Protein AF-A0A9Q1BXP0-F1 (afdb_monomer)

Structure (mmCIF, N/CA/C/O backbone):
data_AF-A0A9Q1BXP0-F1
#
_entry.id   AF-A0A9Q1BXP0-F1
#
loop_
_atom_site.group_PDB
_atom_site.id
_atom_site.type_symbol
_atom_site.label_atom_id
_atom_site.label_alt_id
_atom_site.label_comp_id
_atom_site.label_asym_id
_atom_site.label_entity_id
_atom_site.label_seq_id
_atom_site.pdbx_PDB_ins_code
_atom_site.Cartn_x
_atom_site.Cartn_y
_atom_site.Cartn_z
_atom_site.occupancy
_atom_site.B_iso_or_equiv
_atom_site.auth_seq_id
_atom_site.auth_comp_id
_atom_site.auth_asym_id
_atom_site.auth_atom_id
_atom_site.pdbx_PDB_model_num
ATOM 1 N N . MET A 1 1 ? 41.556 26.947 -36.899 1.00 40.69 1 MET A N 1
ATOM 2 C CA . MET A 1 1 ? 41.524 26.102 -35.688 1.00 40.69 1 MET A CA 1
ATOM 3 C C . MET A 1 1 ? 40.630 26.775 -34.659 1.00 40.69 1 MET A C 1
ATOM 5 O O . MET A 1 1 ? 41.115 27.627 -33.939 1.00 40.69 1 MET A O 1
ATOM 9 N N . CYS A 1 2 ? 39.339 26.444 -34.650 1.00 32.62 2 CYS A N 1
ATOM 10 C CA . CYS A 1 2 ? 38.396 26.760 -33.572 1.00 32.62 2 CYS A CA 1
ATOM 11 C C . CYS A 1 2 ? 37.344 25.646 -33.587 1.00 32.62 2 CYS A C 1
ATOM 13 O O . CYS A 1 2 ? 36.401 25.697 -34.369 1.00 32.62 2 CYS A O 1
ATOM 15 N N . THR A 1 3 ? 37.564 24.596 -32.802 1.00 34.88 3 THR A N 1
ATOM 16 C CA . THR A 1 3 ? 36.570 23.555 -32.529 1.00 34.88 3 THR A CA 1
ATOM 17 C C . THR A 1 3 ? 35.658 24.061 -31.418 1.00 34.88 3 THR A C 1
ATOM 19 O O . THR A 1 3 ? 36.108 24.282 -30.294 1.00 34.88 3 THR A O 1
ATOM 22 N N . SER A 1 4 ? 34.393 24.305 -31.750 1.00 36.81 4 SER A N 1
ATOM 23 C CA . SER A 1 4 ? 33.351 24.718 -30.816 1.00 36.81 4 SER A CA 1
ATOM 24 C C . SER A 1 4 ? 32.912 23.538 -29.949 1.00 36.81 4 SER A C 1
ATOM 26 O O . SER A 1 4 ? 32.341 22.573 -30.449 1.00 36.81 4 SER A O 1
ATOM 28 N N . ASN A 1 5 ? 33.151 23.657 -28.644 1.00 41.12 5 ASN A N 1
ATOM 29 C CA . ASN A 1 5 ? 32.463 22.895 -27.608 1.00 41.12 5 ASN A CA 1
ATOM 30 C C . ASN A 1 5 ? 30.994 23.334 -27.580 1.00 41.12 5 ASN A C 1
ATOM 32 O O . ASN A 1 5 ? 30.700 24.446 -27.145 1.00 41.12 5 ASN A O 1
ATOM 36 N N . PHE A 1 6 ? 30.092 22.479 -28.055 1.00 34.47 6 PHE A N 1
ATOM 37 C CA . PHE A 1 6 ? 28.645 22.680 -27.951 1.00 34.47 6 PHE A CA 1
ATOM 38 C C . PHE A 1 6 ? 27.936 21.337 -27.713 1.00 34.47 6 PHE A C 1
ATOM 40 O O . PHE A 1 6 ? 27.004 20.967 -28.408 1.00 34.47 6 PHE A O 1
ATOM 47 N N . GLU A 1 7 ? 28.413 20.583 -26.724 1.00 39.88 7 GLU A N 1
ATOM 48 C CA . GLU A 1 7 ? 27.737 19.387 -26.210 1.00 39.88 7 GLU A CA 1
ATOM 49 C C . GLU A 1 7 ? 27.843 19.378 -24.687 1.00 39.88 7 GLU A C 1
ATOM 51 O O . GLU A 1 7 ? 28.738 18.773 -24.098 1.00 39.88 7 GLU A O 1
ATOM 56 N N . LYS A 1 8 ? 26.955 20.123 -24.036 1.00 43.62 8 LYS A N 1
ATOM 57 C CA . LYS A 1 8 ? 26.522 19.899 -22.654 1.00 43.62 8 LYS A CA 1
ATOM 58 C C . LYS A 1 8 ? 25.338 20.815 -22.396 1.00 43.62 8 LYS A C 1
ATOM 60 O O . LYS A 1 8 ? 25.339 21.949 -22.852 1.00 43.62 8 LYS A O 1
ATOM 65 N N . ASP A 1 9 ? 24.366 20.279 -21.675 1.00 37.28 9 ASP A N 1
ATOM 66 C CA . ASP A 1 9 ? 23.112 20.917 -21.268 1.00 37.28 9 ASP A CA 1
ATOM 67 C C . ASP A 1 9 ? 21.970 20.785 -22.285 1.00 37.28 9 ASP A C 1
ATOM 69 O O . ASP A 1 9 ? 21.415 21.757 -22.786 1.00 37.28 9 ASP A O 1
ATOM 73 N N . MET A 1 10 ? 21.561 19.535 -22.533 1.00 34.94 10 MET A N 1
ATOM 74 C CA . MET A 1 10 ? 20.151 19.251 -22.795 1.00 34.94 10 MET A CA 1
ATOM 75 C C . MET A 1 10 ? 19.537 18.533 -21.595 1.00 34.94 10 MET A C 1
ATOM 77 O O . MET A 1 10 ? 19.991 17.481 -21.145 1.00 34.94 10 MET A O 1
ATOM 81 N N . ASP A 1 11 ? 18.515 19.204 -21.089 1.00 37.38 11 ASP A N 1
ATOM 82 C CA . ASP A 1 11 ? 17.767 18.997 -19.870 1.00 37.38 11 ASP A CA 1
ATOM 83 C C . ASP A 1 11 ? 17.343 17.564 -19.549 1.00 37.38 11 ASP A C 1
ATOM 85 O O . ASP A 1 11 ? 17.020 16.732 -20.399 1.00 37.38 11 ASP A O 1
ATOM 89 N N . ILE A 1 12 ? 17.220 17.352 -18.239 1.00 38.22 12 ILE A N 1
ATOM 90 C CA . ILE A 1 12 ? 16.524 16.259 -17.561 1.00 38.22 12 ILE A CA 1
ATOM 91 C C . ILE A 1 12 ? 15.022 16.349 -17.904 1.00 38.22 12 ILE A C 1
ATOM 93 O O . ILE A 1 12 ? 14.170 16.629 -17.062 1.00 38.22 12 ILE A O 1
ATOM 97 N N . ALA A 1 13 ? 14.668 16.113 -19.165 1.00 44.97 13 ALA A N 1
ATOM 98 C CA . ALA A 1 13 ? 13.305 15.819 -19.556 1.00 44.97 13 ALA A CA 1
ATOM 99 C C . ALA A 1 13 ? 12.961 14.458 -18.944 1.00 44.97 13 ALA A C 1
ATOM 101 O O . ALA A 1 13 ? 13.634 13.452 -19.183 1.00 44.97 13 ALA A O 1
ATOM 102 N N . VAL A 1 14 ? 11.944 14.430 -18.083 1.00 49.31 14 VAL A N 1
ATOM 103 C CA . VAL A 1 14 ? 11.450 13.213 -17.434 1.00 49.31 14 VAL A CA 1
ATOM 104 C C . VAL A 1 14 ? 11.077 12.204 -18.522 1.00 49.31 14 VAL A C 1
ATOM 106 O O . VAL A 1 14 ? 10.006 12.288 -19.118 1.00 49.31 14 VAL A O 1
ATOM 109 N N . LYS A 1 15 ? 11.988 11.262 -18.791 1.00 68.88 15 LYS A N 1
ATOM 110 C CA . LYS A 1 15 ? 11.838 10.238 -19.828 1.00 68.88 15 LYS A CA 1
ATOM 111 C C . LYS A 1 15 ? 10.516 9.487 -19.621 1.00 68.88 15 LYS A C 1
ATOM 113 O O . LYS A 1 15 ? 10.282 8.987 -18.510 1.00 68.88 15 LYS A O 1
ATOM 118 N N . PRO A 1 16 ? 9.634 9.434 -20.636 1.00 77.06 16 PRO A N 1
ATOM 119 C CA . PRO A 1 16 ? 8.300 8.875 -20.485 1.00 77.06 16 PRO A CA 1
ATOM 120 C C . PRO A 1 16 ? 8.380 7.391 -20.117 1.00 77.06 16 PRO A C 1
ATOM 122 O O . PRO A 1 16 ? 9.189 6.634 -20.654 1.00 77.06 16 PRO A O 1
ATOM 125 N N . ALA A 1 17 ? 7.538 6.982 -19.168 1.00 89.31 17 ALA A N 1
ATOM 126 C CA . ALA A 1 17 ? 7.353 5.572 -18.860 1.00 89.31 17 ALA A CA 1
ATOM 127 C C . ALA A 1 17 ? 6.583 4.911 -20.014 1.00 89.31 17 ALA A C 1
ATOM 129 O O . ALA A 1 17 ? 5.484 5.350 -20.359 1.00 89.31 17 ALA A O 1
ATOM 130 N N . VAL A 1 18 ? 7.161 3.861 -20.586 1.00 95.06 18 VAL A N 1
ATOM 131 C CA . VAL A 1 18 ? 6.587 3.044 -21.662 1.00 95.06 18 VAL A CA 1
ATOM 132 C C . VAL A 1 18 ? 6.296 1.636 -21.145 1.00 95.06 18 VAL A C 1
ATOM 134 O O . VAL A 1 18 ? 6.815 1.229 -20.103 1.00 95.06 18 VAL A O 1
ATOM 137 N N . GLN A 1 19 ? 5.452 0.891 -21.853 1.00 96.38 19 GLN A N 1
ATOM 138 C CA . GLN A 1 19 ? 5.397 -0.562 -21.713 1.00 96.38 19 GLN A CA 1
ATOM 139 C C . GLN A 1 19 ? 6.197 -1.187 -22.851 1.00 96.38 19 GLN A C 1
ATOM 141 O O . GLN A 1 19 ? 6.078 -0.741 -23.987 1.00 96.38 19 GLN A O 1
ATOM 146 N N . ALA A 1 20 ? 7.013 -2.191 -22.563 1.00 96.75 20 ALA A N 1
ATOM 147 C CA . ALA A 1 20 ? 7.819 -2.875 -23.564 1.00 96.75 20 ALA A CA 1
ATOM 148 C C . ALA A 1 20 ? 7.772 -4.390 -23.347 1.00 96.75 20 ALA A C 1
ATOM 150 O O . ALA A 1 20 ? 7.618 -4.838 -22.210 1.00 96.75 20 ALA A O 1
ATOM 151 N N . LEU A 1 21 ? 7.857 -5.159 -24.432 1.00 96.56 21 LEU A N 1
ATOM 152 C CA . LEU A 1 21 ? 7.885 -6.618 -24.386 1.00 96.56 21 LEU A CA 1
ATOM 153 C C . LEU A 1 21 ? 9.291 -7.085 -23.998 1.00 96.56 21 LEU A C 1
ATOM 155 O O . LEU A 1 21 ? 10.243 -6.853 -24.740 1.00 96.56 21 LEU A O 1
ATOM 159 N N . ASP A 1 22 ? 9.410 -7.728 -22.843 1.00 95.75 22 ASP A N 1
ATOM 160 C CA . ASP A 1 22 ? 10.665 -8.301 -22.368 1.00 95.75 22 ASP A CA 1
ATOM 161 C C . ASP A 1 22 ? 11.000 -9.570 -23.181 1.00 95.75 22 ASP A C 1
ATOM 163 O O . ASP A 1 22 ? 10.188 -10.502 -23.200 1.00 95.75 22 ASP A O 1
ATOM 167 N N . PRO A 1 23 ? 12.156 -9.629 -23.870 1.00 91.06 23 PRO A N 1
ATOM 168 C CA . PRO A 1 23 ? 12.534 -10.776 -24.690 1.00 91.06 23 PRO A CA 1
ATOM 169 C C . PRO A 1 23 ? 12.822 -12.038 -23.867 1.00 91.06 23 PRO A C 1
ATOM 171 O O . PRO A 1 23 ? 12.680 -13.134 -24.402 1.00 91.06 23 PRO A O 1
ATOM 174 N N . ALA A 1 24 ? 13.194 -11.910 -22.589 1.00 89.38 24 ALA A N 1
ATOM 175 C CA . ALA A 1 24 ? 13.512 -13.053 -21.738 1.00 89.38 24 ALA A CA 1
ATOM 176 C C . ALA A 1 24 ? 12.254 -13.789 -21.261 1.00 89.38 24 ALA A C 1
ATOM 178 O O . ALA A 1 24 ? 12.253 -15.013 -21.162 1.00 89.38 24 ALA A O 1
ATOM 179 N N . CYS A 1 25 ? 11.177 -13.054 -20.963 1.00 91.19 25 CYS A N 1
ATOM 180 C CA . CYS A 1 25 ? 9.962 -13.640 -20.388 1.00 91.19 25 CYS A CA 1
ATOM 181 C C . CYS A 1 25 ? 8.702 -13.504 -21.255 1.00 91.19 25 CYS A C 1
ATOM 183 O O . CYS A 1 25 ? 7.668 -14.074 -20.913 1.00 91.19 25 CYS A O 1
ATOM 185 N N . GLY A 1 26 ? 8.746 -12.755 -22.360 1.00 92.56 26 GLY A N 1
ATOM 186 C CA . GLY A 1 26 ? 7.599 -12.555 -23.251 1.00 92.56 26 GLY A CA 1
ATOM 187 C C . GLY A 1 26 ? 6.458 -11.730 -22.642 1.00 92.56 26 GLY A C 1
ATOM 188 O O . GLY A 1 26 ? 5.337 -11.764 -23.151 1.00 92.56 26 GLY A O 1
ATOM 189 N N . LEU A 1 27 ? 6.708 -10.987 -21.557 1.00 92.69 27 LEU A N 1
ATOM 190 C CA . LEU A 1 27 ? 5.706 -10.165 -20.872 1.00 92.69 27 LEU A CA 1
ATOM 191 C C . LEU A 1 27 ? 5.878 -8.676 -21.182 1.00 92.69 27 LEU A C 1
ATOM 193 O O . LEU A 1 27 ? 6.984 -8.177 -21.370 1.00 92.69 27 LEU A O 1
ATOM 197 N N . TRP A 1 28 ? 4.768 -7.935 -21.182 1.00 94.81 28 TRP A N 1
ATOM 198 C CA . TRP A 1 28 ? 4.785 -6.476 -21.296 1.00 94.81 28 TRP A CA 1
ATOM 199 C C . TRP A 1 28 ? 5.057 -5.834 -19.935 1.00 94.81 28 TRP A C 1
ATOM 201 O O . TRP A 1 28 ? 4.193 -5.824 -19.054 1.00 94.81 28 TRP A O 1
ATOM 211 N N . LEU A 1 29 ? 6.244 -5.258 -19.764 1.00 94.94 29 LEU A N 1
ATOM 212 C CA . LEU A 1 29 ? 6.705 -4.677 -18.504 1.00 94.94 29 LEU A CA 1
ATOM 213 C C . LEU A 1 29 ? 6.903 -3.166 -18.627 1.00 94.94 29 LEU A C 1
ATOM 215 O O . LEU A 1 29 ? 7.018 -2.607 -19.715 1.00 94.94 29 LEU A O 1
ATOM 219 N N . SER A 1 30 ? 6.901 -2.471 -17.488 1.00 95.06 30 SER A N 1
ATOM 220 C CA . SER A 1 30 ? 7.136 -1.023 -17.463 1.00 95.06 30 SER A CA 1
ATOM 221 C C . SER A 1 30 ? 8.626 -0.717 -17.597 1.00 95.06 30 SER A C 1
ATOM 223 O O . SER A 1 30 ? 9.439 -1.215 -16.814 1.00 95.06 30 SER A O 1
ATOM 225 N N . ALA A 1 31 ? 8.971 0.161 -18.533 1.00 95.94 31 ALA A N 1
ATOM 226 C CA . ALA A 1 31 ? 10.337 0.593 -18.786 1.00 95.94 31 ALA A CA 1
ATOM 227 C C . ALA A 1 31 ? 10.414 2.109 -19.022 1.00 95.94 31 ALA A C 1
ATOM 229 O O . ALA A 1 31 ? 9.401 2.789 -19.198 1.00 95.94 31 ALA A O 1
ATOM 230 N N . LYS A 1 32 ? 11.625 2.662 -18.997 1.00 95.31 32 LYS A N 1
ATOM 231 C CA . LYS A 1 32 ? 11.910 4.050 -19.381 1.00 95.31 32 LYS A CA 1
ATOM 232 C C . LYS A 1 32 ? 12.830 4.051 -20.588 1.00 95.31 32 LYS A C 1
ATOM 234 O O . LYS A 1 32 ? 13.869 3.403 -20.538 1.00 95.31 32 LYS A O 1
ATOM 239 N N . VAL A 1 33 ? 12.486 4.798 -21.630 1.00 95.38 33 VAL A N 1
ATOM 240 C CA . VAL A 1 33 ? 13.367 4.959 -22.795 1.00 95.38 33 VAL A CA 1
ATOM 241 C C . VAL A 1 33 ? 14.579 5.793 -22.382 1.00 95.38 33 VAL A C 1
ATOM 243 O O . VAL A 1 33 ? 14.426 6.910 -21.890 1.00 95.38 33 VAL A O 1
ATOM 246 N N . VAL A 1 34 ? 15.775 5.229 -22.519 1.00 95.50 34 VAL A N 1
ATOM 247 C CA . VAL A 1 34 ? 17.051 5.864 -22.177 1.00 95.50 34 VAL A CA 1
ATOM 248 C C . VAL A 1 34 ? 17.707 6.458 -23.413 1.00 95.50 34 VAL A C 1
ATOM 250 O O . VAL A 1 34 ? 18.191 7.585 -23.324 1.00 95.50 34 VAL A O 1
ATOM 253 N N . ASP A 1 35 ? 17.689 5.734 -24.525 1.00 95.38 35 ASP A N 1
ATOM 254 C CA . ASP A 1 35 ? 18.349 6.126 -25.767 1.00 95.38 35 ASP A CA 1
ATOM 255 C C . ASP A 1 35 ? 17.566 5.619 -26.987 1.00 95.38 35 ASP A C 1
ATOM 257 O O . ASP A 1 35 ? 16.688 4.756 -26.855 1.00 95.38 35 ASP A O 1
ATOM 261 N N . ARG A 1 36 ? 17.859 6.165 -28.168 1.00 94.81 36 ARG A N 1
ATOM 262 C CA . ARG A 1 36 ? 17.240 5.789 -29.441 1.00 94.81 36 ARG A CA 1
ATOM 263 C C . ARG A 1 36 ? 18.299 5.709 -30.531 1.00 94.81 36 ARG A C 1
ATOM 265 O O . ARG A 1 36 ? 19.069 6.643 -30.724 1.00 94.81 36 ARG A O 1
ATOM 272 N N . LYS A 1 37 ? 18.265 4.622 -31.298 1.00 95.94 37 LYS A N 1
ATOM 273 C CA . LYS A 1 37 ? 19.109 4.424 -32.471 1.00 95.94 37 LYS A CA 1
ATOM 274 C C . LYS A 1 37 ? 18.274 3.786 -33.574 1.00 95.94 37 LYS A C 1
ATOM 276 O O . LYS A 1 37 ? 17.854 2.643 -33.437 1.00 95.94 37 LYS A O 1
ATOM 281 N N . GLU A 1 38 ? 18.023 4.541 -34.642 1.00 95.06 38 GLU A N 1
ATOM 282 C CA . GLU A 1 38 ? 17.215 4.094 -35.789 1.00 95.06 38 GLU A CA 1
ATOM 283 C C . GLU A 1 38 ? 15.817 3.598 -35.345 1.00 95.06 38 GLU A C 1
ATOM 285 O O . GLU A 1 38 ? 15.054 4.361 -34.738 1.00 95.06 38 GLU A O 1
ATOM 290 N N . GLU A 1 39 ? 15.499 2.328 -35.616 1.00 95.56 39 GLU A N 1
ATOM 291 C CA . GLU A 1 39 ? 14.246 1.641 -35.257 1.00 95.56 39 GLU A CA 1
ATOM 292 C C . GLU A 1 39 ? 14.310 0.922 -33.897 1.00 95.56 39 GLU A C 1
ATOM 294 O O . GLU A 1 39 ? 13.378 0.212 -33.502 1.00 95.56 39 GLU A O 1
ATOM 299 N N . GLN A 1 40 ? 15.407 1.101 -33.157 1.00 96.69 40 GLN A N 1
ATOM 300 C CA . GLN A 1 40 ? 15.612 0.513 -31.842 1.00 96.69 40 GLN A CA 1
ATOM 301 C C . GLN A 1 40 ? 15.640 1.572 -30.740 1.00 96.69 40 GLN A C 1
ATOM 303 O O . GLN A 1 40 ? 16.152 2.685 -30.882 1.00 96.69 40 GLN A O 1
ATOM 308 N N . PHE A 1 41 ? 15.108 1.191 -29.587 1.00 96.44 41 PHE A N 1
ATOM 309 C CA . PHE A 1 41 ? 15.095 2.004 -28.384 1.00 96.44 41 PHE A CA 1
ATOM 310 C C . PHE A 1 41 ? 15.784 1.241 -27.266 1.00 96.44 41 PHE A C 1
ATOM 312 O O . PHE A 1 41 ? 15.454 0.085 -26.994 1.00 96.44 41 PHE A O 1
ATOM 319 N N . GLN A 1 42 ? 16.697 1.912 -26.575 1.00 97.12 42 GLN A N 1
ATOM 320 C CA . GLN A 1 42 ? 17.266 1.389 -25.349 1.00 97.12 42 GLN A CA 1
ATOM 321 C C . GLN A 1 42 ? 16.290 1.666 -24.212 1.00 97.12 42 GLN A C 1
ATOM 323 O O . GLN A 1 42 ? 16.050 2.820 -23.846 1.00 97.12 42 GLN A O 1
ATOM 328 N N . VAL A 1 43 ? 15.717 0.619 -23.633 1.00 96.56 43 VAL A N 1
ATOM 329 C CA . VAL A 1 43 ? 14.794 0.729 -22.504 1.00 96.56 43 VAL A CA 1
ATOM 330 C C . VAL A 1 43 ? 15.490 0.307 -21.217 1.00 96.56 43 VAL A C 1
ATOM 332 O O . VAL A 1 43 ? 16.250 -0.650 -21.207 1.00 96.56 43 VAL A O 1
ATOM 335 N N . ARG A 1 44 ? 15.233 1.012 -20.112 1.00 96.44 44 ARG A N 1
ATOM 336 C CA . ARG A 1 44 ? 15.623 0.603 -18.756 1.00 96.44 44 ARG A CA 1
ATOM 337 C C . ARG A 1 44 ? 14.406 0.087 -18.013 1.00 96.44 44 ARG A C 1
ATOM 339 O O . ARG A 1 44 ? 13.465 0.855 -17.777 1.00 96.44 44 ARG A O 1
ATOM 346 N N . TRP A 1 45 ? 14.426 -1.177 -17.615 1.00 95.56 45 TRP A N 1
ATOM 347 C CA . TRP A 1 45 ? 13.312 -1.792 -16.900 1.00 95.56 45 TRP A CA 1
ATOM 348 C C . TRP A 1 45 ? 13.151 -1.189 -15.507 1.00 95.56 45 TRP A C 1
ATOM 350 O O . TRP A 1 45 ? 14.115 -1.048 -14.753 1.00 95.56 45 TRP A O 1
ATOM 360 N N . VAL A 1 46 ? 11.914 -0.846 -15.138 1.00 92.88 46 VAL A N 1
ATOM 361 C CA . VAL A 1 46 ? 11.623 -0.192 -13.850 1.00 92.88 46 VAL A CA 1
ATOM 362 C C . VAL A 1 46 ? 11.940 -1.107 -12.658 1.00 92.88 46 VAL A C 1
ATOM 364 O O . VAL A 1 46 ? 12.286 -0.603 -11.590 1.00 92.88 46 VAL A O 1
ATOM 367 N N . PHE A 1 47 ? 11.831 -2.427 -12.834 1.00 87.44 47 PHE A N 1
ATOM 368 C CA . PHE A 1 47 ? 11.972 -3.404 -11.749 1.00 87.44 47 PHE A CA 1
ATOM 369 C C . PHE A 1 47 ? 13.356 -4.059 -11.666 1.00 87.44 47 PHE A C 1
ATOM 371 O O . PHE A 1 47 ? 13.819 -4.298 -10.556 1.00 87.44 47 PHE A O 1
ATOM 378 N N . TYR A 1 48 ? 14.026 -4.298 -12.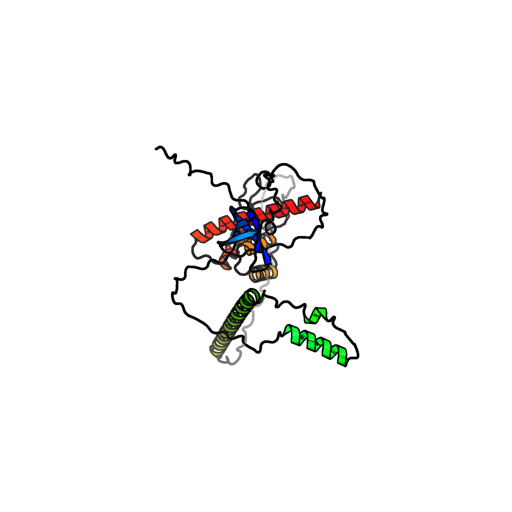797 1.00 85.06 48 TYR A N 1
ATOM 379 C CA . TYR A 1 48 ? 15.304 -5.026 -12.837 1.00 85.06 48 TYR A CA 1
ATOM 380 C C . TYR A 1 48 ? 16.529 -4.112 -12.945 1.00 85.06 48 TYR A C 1
ATOM 382 O O . TYR A 1 48 ? 17.648 -4.567 -12.754 1.00 85.06 48 TYR A O 1
ATOM 390 N N . ASN A 1 49 ? 16.334 -2.821 -13.250 1.00 85.44 49 ASN A N 1
ATOM 391 C CA . ASN A 1 49 ? 17.408 -1.851 -13.506 1.00 85.44 49 ASN A CA 1
ATOM 392 C C . ASN A 1 49 ? 18.407 -2.269 -14.611 1.00 85.44 49 ASN A C 1
ATOM 394 O O . ASN A 1 49 ? 19.445 -1.634 -14.774 1.00 85.44 49 ASN A O 1
ATOM 398 N N . THR A 1 50 ? 18.077 -3.296 -15.393 1.00 94.06 50 THR A N 1
ATOM 399 C CA . THR A 1 50 ? 18.779 -3.696 -16.611 1.00 94.06 50 THR A CA 1
ATOM 400 C C . THR A 1 50 ? 18.317 -2.848 -17.793 1.00 94.06 50 THR A C 1
ATOM 402 O O . THR A 1 50 ? 17.280 -2.170 -17.733 1.00 94.06 50 THR A O 1
ATOM 405 N N . THR A 1 51 ? 19.116 -2.852 -18.859 1.00 96.44 51 THR A N 1
ATOM 406 C CA . THR A 1 51 ? 18.818 -2.133 -20.097 1.00 96.44 51 THR A CA 1
ATOM 407 C C . THR A 1 51 ? 18.888 -3.054 -21.293 1.00 96.44 51 THR A C 1
ATOM 409 O O . THR A 1 51 ? 19.895 -3.735 -21.448 1.00 96.44 51 THR A O 1
ATOM 412 N N . ASP A 1 52 ? 17.895 -2.967 -22.170 1.00 97.19 52 ASP A N 1
ATOM 413 C CA . ASP A 1 52 ? 17.829 -3.756 -23.397 1.00 97.19 52 ASP A CA 1
ATOM 414 C C . ASP A 1 52 ? 17.500 -2.871 -24.594 1.00 97.19 52 ASP A C 1
ATOM 416 O O . ASP A 1 52 ? 16.807 -1.857 -24.468 1.00 97.19 52 ASP A O 1
ATOM 420 N N . TRP A 1 53 ? 18.005 -3.261 -25.762 1.00 97.12 53 TRP A N 1
ATOM 421 C CA . TRP A 1 53 ? 17.648 -2.653 -27.039 1.00 97.12 53 TRP A CA 1
ATOM 422 C C . TRP A 1 53 ? 16.462 -3.400 -27.633 1.00 97.12 53 TRP A C 1
ATOM 424 O O . TRP A 1 53 ? 16.538 -4.599 -27.890 1.00 97.12 53 TRP A O 1
ATOM 434 N N . LEU A 1 54 ? 15.361 -2.686 -27.846 1.00 97.00 54 LEU A N 1
ATOM 435 C CA . LEU A 1 54 ? 14.127 -3.257 -28.370 1.00 97.00 54 LEU A CA 1
ATOM 436 C C . LEU A 1 54 ? 13.701 -2.528 -29.635 1.00 97.00 54 LEU A C 1
ATOM 438 O O . LEU A 1 54 ? 13.774 -1.303 -29.721 1.00 97.00 54 LEU A O 1
ATOM 442 N N . HIS A 1 55 ? 13.205 -3.294 -30.600 1.00 97.44 55 HIS A N 1
ATOM 443 C CA . HIS A 1 55 ? 12.605 -2.753 -31.811 1.00 97.44 55 HIS A CA 1
ATOM 444 C C . HIS A 1 55 ? 11.321 -1.968 -31.488 1.00 97.44 55 HIS A C 1
ATOM 446 O O . HIS A 1 55 ? 10.578 -2.344 -30.577 1.00 97.44 55 HIS A O 1
ATOM 452 N N . GLN A 1 56 ? 11.014 -0.919 -32.255 1.00 95.69 56 GLN A N 1
ATOM 453 C CA . GLN A 1 56 ? 9.841 -0.055 -32.047 1.00 95.69 56 GLN A CA 1
ATOM 454 C C . GLN A 1 56 ? 8.522 -0.836 -31.906 1.00 95.69 56 GLN A C 1
ATOM 456 O O . GLN A 1 56 ? 7.695 -0.518 -31.055 1.00 95.69 56 GLN A O 1
ATOM 461 N N . SER A 1 57 ? 8.347 -1.905 -32.689 1.00 95.56 57 SER A N 1
ATOM 462 C CA . SER A 1 57 ? 7.165 -2.787 -32.652 1.00 95.56 57 SER A CA 1
ATOM 463 C C . SER A 1 57 ? 6.974 -3.548 -31.332 1.00 95.56 57 SER A C 1
ATOM 465 O O . SER A 1 57 ? 5.912 -4.123 -31.096 1.00 95.56 57 SER A O 1
ATOM 467 N N . LYS A 1 58 ? 7.982 -3.558 -30.455 1.00 96.69 58 LYS A N 1
ATOM 468 C CA . LYS A 1 58 ? 7.948 -4.190 -29.130 1.00 96.69 58 LYS A CA 1
ATOM 469 C C . LYS A 1 58 ? 7.746 -3.176 -28.002 1.00 96.69 58 LYS A C 1
ATOM 471 O O . LYS A 1 58 ? 7.883 -3.531 -26.833 1.00 96.69 58 LYS A O 1
ATOM 476 N N . ILE A 1 59 ? 7.416 -1.925 -28.331 1.00 95.31 59 ILE A N 1
ATOM 477 C CA . ILE A 1 59 ? 7.239 -0.836 -27.369 1.00 95.31 59 ILE A CA 1
ATOM 478 C C . ILE A 1 59 ? 5.878 -0.177 -27.576 1.00 95.31 59 ILE A C 1
ATOM 480 O O . ILE A 1 59 ? 5.463 0.126 -28.690 1.00 95.31 59 ILE A O 1
ATOM 484 N N . TYR A 1 60 ? 5.179 0.075 -26.472 1.00 93.31 60 TYR A N 1
ATOM 485 C CA . TYR A 1 60 ? 3.874 0.714 -26.446 1.00 93.31 60 TYR A CA 1
ATOM 486 C C . TYR A 1 60 ? 3.863 1.900 -25.477 1.00 93.31 60 TYR A C 1
ATOM 488 O O . TYR A 1 60 ? 4.195 1.789 -24.291 1.00 93.31 60 TYR A O 1
ATOM 496 N N . ALA A 1 61 ? 3.421 3.058 -25.966 1.00 85.69 61 ALA A N 1
ATOM 497 C CA . ALA A 1 61 ? 3.161 4.223 -25.133 1.00 85.69 61 ALA A CA 1
ATOM 498 C C . ALA A 1 61 ? 1.921 3.955 -24.262 1.00 85.69 61 ALA A C 1
ATOM 500 O O . ALA A 1 61 ? 0.794 3.897 -24.756 1.00 85.69 61 ALA A O 1
ATOM 501 N N . GLY A 1 62 ? 2.111 3.765 -22.951 1.00 73.81 62 GLY A N 1
ATOM 502 C CA . GLY A 1 62 ? 1.007 3.488 -22.028 1.00 73.81 62 GLY A CA 1
ATOM 503 C C . GLY A 1 62 ? -0.113 4.536 -22.135 1.00 73.81 62 GLY A C 1
ATOM 504 O O . GLY A 1 62 ? 0.153 5.725 -22.284 1.00 73.81 62 GLY A O 1
ATOM 505 N N . LYS A 1 63 ? -1.382 4.110 -22.020 1.00 54.78 63 LYS A N 1
ATOM 506 C CA . LYS A 1 63 ? -2.613 4.902 -22.281 1.00 54.78 63 LYS A CA 1
ATOM 507 C C . LYS A 1 63 ? -2.795 6.219 -21.494 1.00 54.78 63 LYS A C 1
ATOM 509 O O . LYS A 1 63 ? -3.824 6.879 -21.644 1.00 54.78 63 LYS A O 1
ATOM 514 N N . ARG A 1 64 ? -1.841 6.662 -20.675 1.00 48.44 64 ARG A N 1
ATOM 515 C CA . ARG A 1 64 ? -1.857 8.031 -20.141 1.00 48.44 64 ARG A CA 1
ATOM 516 C C . ARG A 1 64 ? -1.333 8.963 -21.224 1.00 48.44 64 ARG A C 1
ATOM 518 O O . ARG A 1 64 ? -0.130 9.148 -21.278 1.00 48.44 64 ARG A O 1
ATOM 525 N N . ARG A 1 65 ? -2.240 9.488 -22.068 1.00 37.59 65 ARG A N 1
ATOM 526 C CA . ARG A 1 65 ? -2.031 10.545 -23.087 1.00 37.59 65 ARG A CA 1
ATOM 527 C C . ARG A 1 65 ? -0.615 11.147 -23.055 1.00 37.59 65 ARG A C 1
ATOM 529 O O . ARG A 1 65 ? -0.404 12.221 -22.498 1.00 37.59 65 ARG A O 1
ATOM 536 N N . LEU A 1 66 ? 0.341 10.452 -23.663 1.00 40.53 66 LEU A N 1
ATOM 537 C CA . LEU A 1 66 ? 1.546 11.086 -24.164 1.00 40.53 66 LEU A CA 1
ATOM 538 C C . LEU A 1 66 ? 1.072 11.818 -25.416 1.00 40.53 66 LEU A C 1
ATOM 540 O O . LEU A 1 66 ? 0.474 11.203 -26.301 1.00 40.53 66 LEU A O 1
ATOM 544 N N . LYS A 1 67 ? 1.211 13.146 -25.444 1.00 39.28 67 LYS A N 1
ATOM 545 C CA . LYS A 1 67 ? 1.062 13.881 -26.700 1.00 39.28 67 LYS A CA 1
ATOM 546 C C . LYS A 1 67 ? 2.105 13.298 -27.650 1.00 39.28 67 LYS A C 1
ATOM 548 O O . LYS A 1 67 ? 3.293 13.349 -27.352 1.00 39.28 67 LYS A O 1
ATOM 553 N N . TYR A 1 68 ? 1.641 12.710 -28.746 1.00 43.38 68 TYR A N 1
ATOM 554 C CA . TYR A 1 68 ? 2.443 11.999 -29.746 1.00 43.38 68 TYR A CA 1
ATOM 555 C C . TYR A 1 68 ? 3.399 12.910 -30.546 1.00 43.38 68 TYR A C 1
ATOM 557 O O . TYR A 1 68 ? 4.005 12.448 -31.503 1.00 43.38 68 TYR A O 1
ATOM 565 N N . GLU A 1 69 ? 3.583 14.171 -30.141 1.00 44.78 69 GLU A N 1
ATOM 566 C CA . GLU A 1 69 ? 4.408 15.164 -30.847 1.00 44.78 69 GLU A CA 1
ATOM 567 C C . GLU A 1 69 ? 5.902 14.787 -30.904 1.00 44.78 69 GLU A C 1
ATOM 569 O O . GLU A 1 69 ? 6.596 15.261 -31.786 1.00 44.78 69 GLU A O 1
ATOM 574 N N . TRP A 1 70 ? 6.396 13.895 -30.035 1.00 46.88 70 TRP A N 1
ATOM 575 C CA . TRP A 1 70 ? 7.812 13.474 -30.016 1.00 46.88 70 TRP A CA 1
ATOM 576 C C . TRP A 1 70 ? 8.088 12.095 -30.638 1.00 46.88 70 TRP A C 1
ATOM 578 O O . TRP A 1 70 ? 9.244 11.691 -30.738 1.00 46.88 70 TRP A O 1
ATOM 588 N N . LEU A 1 71 ? 7.050 11.327 -30.991 1.00 49.94 71 LEU A N 1
ATOM 589 C CA . LEU A 1 71 ? 7.204 9.947 -31.486 1.00 49.94 71 LEU A CA 1
ATOM 590 C C . LEU A 1 71 ? 6.966 9.820 -32.999 1.00 49.94 71 LEU A C 1
ATOM 592 O O . LEU A 1 71 ? 7.260 8.776 -33.569 1.00 49.94 71 LEU A O 1
ATOM 596 N N . MET A 1 72 ? 6.439 10.869 -33.631 1.00 42.50 72 MET A N 1
ATOM 597 C CA . MET A 1 72 ? 6.122 10.924 -35.056 1.00 42.50 72 MET A CA 1
ATOM 598 C C . MET A 1 72 ? 6.717 12.206 -35.647 1.00 42.50 72 MET A C 1
ATOM 600 O O . MET A 1 72 ? 5.991 13.139 -35.971 1.00 42.50 72 MET A O 1
ATOM 604 N N . GLU A 1 73 ? 8.041 12.268 -35.774 1.00 41.84 73 GLU A N 1
ATOM 605 C CA . GLU A 1 73 ? 8.621 13.044 -36.873 1.00 41.84 73 GLU A CA 1
ATOM 606 C C . GLU A 1 73 ? 8.573 12.121 -38.091 1.00 41.84 73 GLU A C 1
ATOM 608 O O . GLU A 1 73 ? 9.427 11.256 -38.276 1.00 41.84 73 GLU A O 1
ATOM 613 N N . THR A 1 74 ? 7.478 12.201 -38.844 1.00 40.09 74 THR A N 1
ATOM 614 C CA . THR A 1 74 ? 7.345 11.518 -40.131 1.00 40.09 74 THR A CA 1
ATOM 615 C C . THR A 1 74 ? 8.169 12.261 -41.182 1.00 40.09 74 THR A C 1
ATOM 617 O O . THR A 1 74 ? 8.056 13.488 -41.253 1.00 40.09 74 THR A O 1
ATOM 620 N N . PRO A 1 75 ? 8.927 11.562 -42.043 1.00 42.22 75 PRO A N 1
ATOM 621 C CA . PRO A 1 75 ? 9.193 12.063 -43.384 1.00 42.22 75 PRO A CA 1
ATOM 622 C C . PRO A 1 75 ? 7.847 12.238 -44.097 1.00 42.22 75 PRO A C 1
ATOM 624 O O . PRO A 1 75 ? 6.946 11.415 -43.924 1.00 42.22 75 PRO A O 1
ATOM 627 N N . GLU A 1 76 ? 7.695 13.328 -44.840 1.00 43.19 76 GLU A N 1
ATOM 628 C CA . GLU A 1 76 ? 6.538 13.549 -45.705 1.00 43.19 76 GLU A CA 1
ATOM 629 C C . GLU A 1 76 ? 6.380 12.378 -46.701 1.00 43.19 76 GLU A C 1
ATOM 631 O O . GLU A 1 76 ? 7.371 11.815 -47.164 1.00 43.19 76 GLU A O 1
ATOM 636 N N . ASP A 1 77 ? 5.117 12.057 -47.005 1.00 42.38 77 ASP A N 1
ATOM 637 C CA . ASP A 1 77 ? 4.606 11.158 -48.057 1.00 42.38 77 ASP A CA 1
ATOM 638 C C . ASP A 1 77 ? 4.387 9.664 -47.718 1.00 42.38 77 ASP A C 1
ATOM 640 O O . ASP A 1 77 ? 5.312 8.860 -47.626 1.00 42.38 77 ASP A O 1
ATOM 644 N N . GLY A 1 78 ? 3.108 9.260 -47.652 1.00 42.12 78 GLY A N 1
ATOM 645 C CA . GLY A 1 78 ? 2.690 7.854 -47.772 1.00 42.12 78 GLY A CA 1
ATOM 646 C C . GLY A 1 78 ? 1.353 7.517 -47.103 1.00 42.12 78 GLY A C 1
ATOM 647 O O . GLY A 1 78 ? 1.167 7.768 -45.920 1.00 42.12 78 GLY A O 1
ATOM 648 N N . GLU A 1 79 ? 0.419 6.962 -47.874 1.00 38.16 79 GLU A N 1
ATOM 649 C CA . GLU A 1 79 ? -1.017 6.818 -47.595 1.00 38.16 79 GLU A CA 1
ATOM 650 C C . GLU A 1 79 ? -1.410 5.888 -46.425 1.00 38.16 79 GLU A C 1
ATOM 652 O O . GLU A 1 79 ? -0.685 4.984 -46.019 1.00 38.16 79 GLU A O 1
ATOM 657 N N . ALA A 1 80 ? -2.608 6.140 -45.885 1.00 38.59 80 ALA A N 1
ATOM 658 C CA . ALA A 1 80 ? -3.171 5.521 -44.690 1.00 38.59 80 ALA A CA 1
ATOM 659 C C . ALA A 1 80 ? -3.959 4.232 -44.980 1.00 38.59 80 ALA A C 1
ATOM 661 O O . ALA A 1 80 ? -4.883 4.247 -45.791 1.00 38.59 80 ALA A O 1
ATOM 662 N N . GLU A 1 81 ? -3.724 3.179 -44.191 1.00 36.09 81 GLU A N 1
ATOM 663 C CA . GLU A 1 81 ? -4.657 2.056 -44.044 1.00 36.09 81 GLU A CA 1
ATOM 664 C C . GLU A 1 81 ? -5.191 1.957 -42.606 1.00 36.09 81 GLU A C 1
ATOM 666 O O . GLU A 1 81 ? -4.471 2.092 -41.613 1.00 36.09 81 GLU A O 1
ATOM 671 N N . GLN A 1 82 ? -6.510 1.779 -42.507 1.00 37.72 82 GLN A N 1
ATOM 672 C CA . GLN A 1 82 ? -7.268 1.637 -41.267 1.00 37.72 82 GLN A CA 1
ATOM 673 C C . GLN A 1 82 ? -7.272 0.176 -40.818 1.00 37.72 82 GLN A C 1
ATOM 675 O O . GLN A 1 82 ? -7.837 -0.666 -41.509 1.00 37.72 82 GLN A O 1
ATOM 680 N N . GLU A 1 83 ? -6.767 -0.107 -39.614 1.00 29.36 83 GLU A N 1
ATOM 681 C CA . GLU A 1 83 ? -6.934 -1.421 -38.990 1.00 29.36 83 GLU A CA 1
ATOM 682 C C . GLU A 1 83 ? -7.689 -1.336 -37.652 1.00 29.36 83 GLU A C 1
ATOM 684 O O . GLU A 1 83 ? -7.446 -0.502 -36.771 1.00 29.36 83 GLU A O 1
ATOM 689 N N . THR A 1 84 ? -8.693 -2.200 -37.554 1.00 31.98 84 THR A N 1
ATOM 690 C CA . THR A 1 84 ? -9.742 -2.295 -36.538 1.00 31.98 84 THR A CA 1
ATOM 691 C C . THR A 1 84 ? -9.227 -2.686 -35.149 1.00 31.98 84 THR A C 1
ATOM 693 O O . THR A 1 84 ? -8.550 -3.692 -34.967 1.00 31.98 84 THR A O 1
ATOM 696 N N . ARG A 1 85 ? -9.629 -1.916 -34.126 1.00 30.08 85 ARG A N 1
ATOM 697 C CA . ARG A 1 85 ? -9.346 -2.167 -32.700 1.00 30.08 85 ARG A CA 1
ATOM 698 C C . ARG A 1 85 ? -10.377 -3.103 -32.058 1.00 30.08 85 ARG A C 1
ATOM 700 O O . ARG A 1 85 ? -11.568 -2.809 -32.096 1.00 30.08 85 ARG A O 1
ATOM 707 N N . LEU A 1 86 ? -9.908 -4.111 -31.318 1.00 31.86 86 LEU A N 1
ATOM 708 C CA . LEU A 1 86 ? -10.703 -4.861 -30.332 1.00 31.86 86 LEU A CA 1
ATOM 709 C C . LEU A 1 86 ? -10.320 -4.461 -28.888 1.00 31.86 86 LEU A C 1
ATOM 711 O O . LEU A 1 86 ? -9.144 -4.199 -28.621 1.00 31.86 86 LEU A O 1
ATOM 715 N N . PRO A 1 87 ? -11.268 -4.403 -27.928 1.00 33.94 87 PRO A N 1
ATOM 716 C CA . PRO A 1 87 ? -10.968 -4.065 -26.540 1.00 33.94 87 PRO A CA 1
ATOM 717 C C . PRO A 1 87 ? -10.770 -5.320 -25.673 1.00 33.94 87 PRO A C 1
ATOM 719 O O . PRO A 1 87 ? -11.664 -6.156 -25.573 1.00 33.94 87 PRO A O 1
ATOM 722 N N . PHE A 1 88 ? -9.641 -5.409 -24.960 1.00 30.94 88 PHE A N 1
ATOM 723 C CA . PHE A 1 88 ? -9.434 -6.399 -23.893 1.00 30.94 88 PHE A CA 1
ATOM 724 C C . PHE A 1 88 ? -9.383 -5.730 -22.509 1.00 30.94 88 PHE A C 1
ATOM 726 O O . PHE A 1 88 ? -8.802 -4.652 -22.339 1.00 30.94 88 PHE A O 1
ATOM 733 N N . ARG A 1 89 ? -10.058 -6.357 -21.535 1.00 31.11 89 ARG A N 1
ATOM 734 C CA . ARG A 1 89 ? -10.244 -5.891 -20.149 1.00 31.11 89 ARG A CA 1
ATOM 735 C C . ARG A 1 89 ? -8.992 -6.114 -19.288 1.00 31.11 89 ARG A C 1
ATOM 737 O O . ARG A 1 89 ? -8.256 -7.073 -19.467 1.00 31.11 89 ARG A O 1
ATOM 744 N N . SER A 1 90 ? -8.791 -5.203 -18.338 1.00 31.19 90 SER A N 1
ATOM 745 C CA . SER A 1 90 ? -7.644 -5.078 -17.428 1.00 31.19 90 SER A CA 1
ATOM 746 C C . SER A 1 90 ? -7.699 -5.998 -16.200 1.00 31.19 90 SER A C 1
ATOM 748 O O . SER A 1 90 ? -8.752 -6.091 -15.569 1.00 31.19 90 SER A O 1
ATOM 750 N N . LEU A 1 91 ? -6.543 -6.521 -15.772 1.00 31.31 91 LEU A N 1
ATOM 751 C CA . LEU A 1 91 ? -6.301 -7.049 -14.419 1.00 31.31 91 LEU A CA 1
ATOM 752 C C . LEU A 1 91 ? -5.289 -6.159 -13.659 1.00 31.31 91 LEU A C 1
ATOM 754 O O . LEU A 1 91 ? -4.433 -5.539 -14.296 1.00 31.31 91 LEU A O 1
ATOM 758 N N . PRO A 1 92 ? -5.379 -6.044 -12.318 1.00 33.41 92 PRO A N 1
ATOM 759 C CA . PRO A 1 92 ? -4.529 -5.152 -11.532 1.00 33.41 92 PRO A CA 1
ATOM 760 C C . PRO A 1 92 ? -3.174 -5.790 -11.172 1.00 33.41 92 PRO A C 1
ATOM 762 O O . PRO A 1 92 ? -3.110 -6.907 -10.670 1.00 33.41 92 PRO A O 1
ATOM 765 N N . LEU A 1 93 ? -2.091 -5.036 -11.382 1.00 36.22 93 LEU A N 1
ATOM 766 C CA . LEU A 1 93 ? -0.714 -5.399 -11.027 1.00 36.22 93 LEU A CA 1
ATOM 767 C C . LEU A 1 93 ? -0.417 -5.082 -9.547 1.00 36.22 93 LEU A C 1
ATOM 769 O O . LEU A 1 93 ? -0.593 -3.943 -9.102 1.00 36.22 93 LEU A O 1
ATOM 773 N N . LEU A 1 94 ? 0.079 -6.074 -8.803 1.00 30.41 94 LEU A N 1
ATOM 774 C CA . LEU A 1 94 ? 0.674 -5.933 -7.468 1.00 30.41 94 LEU A CA 1
ATOM 775 C C . LEU A 1 94 ? 2.199 -5.812 -7.610 1.00 30.41 94 LEU A C 1
ATOM 777 O O . LEU A 1 94 ? 2.827 -6.611 -8.295 1.00 30.41 94 LEU A O 1
ATOM 781 N N . ALA A 1 95 ? 2.788 -4.793 -6.980 1.00 29.66 95 ALA A N 1
ATOM 782 C CA . ALA A 1 95 ? 4.219 -4.502 -7.029 1.00 29.66 95 ALA A CA 1
ATOM 783 C C . ALA A 1 95 ? 4.860 -4.750 -5.659 1.00 29.66 95 ALA A C 1
ATOM 785 O O . ALA A 1 95 ? 4.441 -4.149 -4.668 1.00 29.66 95 ALA A O 1
ATOM 786 N N . THR A 1 96 ? 5.918 -5.558 -5.612 1.00 28.67 96 THR A N 1
ATOM 787 C CA . THR A 1 96 ? 6.796 -5.691 -4.442 1.00 28.67 96 THR A CA 1
ATOM 788 C C . THR A 1 96 ? 8.243 -5.571 -4.912 1.00 28.67 96 THR A C 1
ATOM 790 O O . THR A 1 96 ? 8.637 -6.181 -5.901 1.00 28.67 96 THR A O 1
ATOM 793 N N . ARG A 1 97 ? 9.016 -4.708 -4.247 1.00 29.00 97 ARG A N 1
ATOM 794 C CA . ARG A 1 97 ? 10.395 -4.340 -4.593 1.00 29.00 97 ARG A CA 1
ATOM 795 C C . ARG A 1 97 ? 11.339 -5.146 -3.701 1.00 29.00 97 ARG A C 1
ATOM 797 O O . ARG A 1 97 ? 11.226 -5.030 -2.485 1.00 29.00 97 ARG A O 1
ATOM 804 N N . ILE A 1 98 ? 12.245 -5.927 -4.283 1.00 28.62 98 ILE A N 1
ATOM 805 C CA . ILE A 1 98 ? 13.327 -6.609 -3.558 1.00 28.62 98 ILE A CA 1
ATOM 806 C C . ILE A 1 98 ? 14.632 -5.897 -3.920 1.00 28.62 98 ILE A C 1
ATOM 808 O O . ILE A 1 98 ? 14.899 -5.644 -5.091 1.00 28.62 98 ILE A O 1
ATOM 812 N N . THR A 1 99 ? 15.407 -5.514 -2.910 1.00 31.22 99 THR A N 1
ATOM 813 C CA . THR A 1 99 ? 16.771 -4.990 -3.054 1.00 31.22 99 THR A CA 1
ATOM 814 C C . THR A 1 99 ? 17.747 -6.122 -2.765 1.00 31.22 99 THR A C 1
ATOM 816 O O . THR A 1 99 ? 17.685 -6.688 -1.676 1.00 31.22 99 THR A O 1
ATOM 819 N N . VAL A 1 100 ? 18.638 -6.432 -3.706 1.00 32.62 100 VAL A N 1
ATOM 820 C CA . VAL A 1 100 ? 19.783 -7.325 -3.482 1.00 32.62 100 VAL A CA 1
ATOM 821 C C . VAL A 1 100 ? 21.045 -6.466 -3.470 1.00 32.62 100 VAL A C 1
ATOM 823 O O . VAL A 1 100 ? 21.203 -5.596 -4.325 1.00 32.62 100 VAL A O 1
ATOM 826 N N . ALA A 1 101 ? 21.864 -6.660 -2.437 1.00 33.38 101 ALA A N 1
ATOM 827 C CA . ALA A 1 101 ? 23.146 -6.000 -2.228 1.00 33.38 101 ALA A CA 1
ATOM 828 C C . ALA A 1 101 ? 24.275 -6.735 -2.971 1.00 33.38 101 ALA A C 1
ATOM 830 O O . ALA A 1 101 ? 24.162 -7.926 -3.254 1.00 33.38 101 ALA A O 1
ATOM 831 N N . ASP A 1 102 ? 25.332 -5.982 -3.267 1.00 33.47 102 ASP A N 1
ATOM 832 C CA . ASP A 1 102 ? 26.496 -6.323 -4.086 1.00 33.47 102 ASP A CA 1
ATOM 833 C C . ASP A 1 102 ? 27.179 -7.662 -3.749 1.00 33.47 102 ASP A C 1
ATOM 835 O O . ASP A 1 102 ? 27.462 -7.960 -2.587 1.00 33.47 102 ASP A O 1
ATOM 839 N N . ALA A 1 103 ? 27.545 -8.410 -4.795 1.00 32.31 103 ALA A N 1
ATOM 840 C CA . ALA A 1 103 ? 28.525 -9.496 -4.750 1.00 32.31 103 ALA A CA 1
ATOM 841 C C . ALA A 1 103 ? 29.670 -9.200 -5.748 1.00 32.31 103 ALA A C 1
ATOM 843 O O . ALA A 1 103 ? 29.400 -8.660 -6.824 1.00 32.31 103 ALA A O 1
ATOM 844 N N . PRO A 1 104 ? 30.940 -9.500 -5.407 1.00 39.81 104 PRO A N 1
ATOM 845 C CA . PRO A 1 104 ? 32.106 -9.144 -6.220 1.00 39.81 104 PRO A CA 1
ATOM 846 C C . PRO A 1 104 ? 32.334 -10.125 -7.390 1.00 39.81 104 PRO A C 1
ATOM 848 O O . PRO A 1 104 ? 31.795 -11.234 -7.373 1.00 39.81 104 PRO A O 1
ATOM 851 N N . PRO A 1 105 ? 33.135 -9.743 -8.408 1.00 39.88 105 PRO A N 1
ATOM 852 C CA . PRO A 1 105 ? 33.297 -10.539 -9.617 1.00 39.88 105 PRO A CA 1
ATOM 853 C C . PRO A 1 105 ? 34.229 -11.727 -9.366 1.00 39.88 105 PRO A C 1
ATOM 855 O O . PRO A 1 105 ? 35.280 -11.581 -8.743 1.00 39.88 105 PRO A O 1
ATOM 858 N N . SER A 1 106 ? 33.839 -12.896 -9.870 1.00 38.22 106 SER A N 1
ATOM 859 C CA . SER A 1 106 ? 34.718 -14.062 -9.983 1.00 38.22 106 SER A CA 1
ATOM 860 C C . SER A 1 106 ? 35.155 -14.194 -11.437 1.00 38.22 106 SER A C 1
ATOM 862 O O . SER A 1 106 ? 34.322 -14.308 -12.335 1.00 38.22 106 SER A O 1
ATOM 864 N N . ASP A 1 107 ? 36.465 -14.097 -11.619 1.00 46.72 107 ASP A N 1
ATOM 865 C CA . ASP A 1 107 ? 37.236 -14.417 -12.812 1.00 46.72 107 ASP A CA 1
ATOM 866 C C . ASP A 1 107 ? 37.510 -15.928 -12.805 1.00 46.72 107 ASP A C 1
ATOM 868 O O . ASP A 1 107 ? 37.877 -16.455 -11.757 1.00 46.72 107 ASP A O 1
ATOM 872 N N . ASP A 1 108 ? 37.244 -16.606 -13.921 1.00 38.06 108 ASP A N 1
ATOM 873 C CA . ASP A 1 108 ? 38.045 -17.716 -14.459 1.00 38.06 108 ASP A CA 1
ATOM 874 C C . ASP A 1 108 ? 37.310 -18.354 -15.647 1.00 38.06 108 ASP A C 1
ATOM 876 O O . ASP A 1 108 ? 36.183 -18.847 -15.551 1.00 38.06 108 ASP A O 1
ATOM 880 N N . GLY A 1 109 ? 37.970 -18.332 -16.804 1.00 42.09 109 GLY A N 1
ATOM 881 C CA . GLY A 1 109 ? 37.538 -19.043 -17.999 1.00 42.09 109 GLY A CA 1
ATOM 882 C C . GLY A 1 109 ? 38.019 -20.494 -18.029 1.00 42.09 109 GLY A C 1
ATOM 883 O O . GLY A 1 109 ? 39.128 -20.785 -17.587 1.00 42.09 109 GLY A O 1
ATOM 884 N N . ARG A 1 110 ? 37.213 -21.378 -18.632 1.00 36.38 110 ARG A N 1
ATOM 885 C CA . ARG A 1 110 ? 37.567 -22.289 -19.747 1.00 36.38 110 ARG A CA 1
ATOM 886 C C . ARG A 1 110 ? 36.484 -23.350 -19.988 1.00 36.38 110 ARG A C 1
ATOM 888 O O . ARG A 1 110 ? 36.020 -23.984 -19.050 1.00 36.38 110 ARG A O 1
ATOM 895 N N . ASP A 1 111 ? 36.178 -23.488 -21.277 1.00 36.19 111 ASP A N 1
ATOM 896 C CA . ASP A 1 111 ? 35.924 -24.673 -22.110 1.00 36.19 111 ASP A CA 1
ATOM 897 C C . ASP A 1 111 ? 34.966 -25.800 -21.681 1.00 36.19 111 ASP A C 1
ATOM 899 O O . ASP A 1 111 ? 35.132 -26.460 -20.661 1.00 36.19 111 ASP A O 1
ATOM 903 N N . ASP A 1 112 ? 34.034 -26.051 -22.612 1.00 43.19 112 ASP A N 1
ATOM 904 C CA . ASP A 1 112 ? 33.511 -27.337 -23.084 1.00 43.19 112 ASP A CA 1
ATOM 905 C C . ASP A 1 112 ? 33.218 -28.437 -22.053 1.00 43.19 112 ASP A C 1
ATOM 907 O O . ASP A 1 112 ? 34.108 -29.136 -21.578 1.00 43.19 112 ASP A O 1
ATOM 911 N N . LEU A 1 113 ? 31.922 -28.703 -21.850 1.00 35.75 113 LEU A N 1
ATOM 912 C CA . LEU A 1 113 ? 31.267 -29.968 -22.219 1.00 35.75 113 LEU A CA 1
ATOM 913 C C . LEU A 1 113 ? 29.800 -29.950 -21.760 1.00 35.75 113 LEU A C 1
ATOM 915 O O . LEU A 1 113 ? 29.473 -29.660 -20.612 1.00 35.75 113 LEU A O 1
ATOM 919 N N . SER A 1 114 ? 28.914 -30.291 -22.693 1.00 47.84 114 SER A N 1
ATOM 920 C CA . SER A 1 114 ? 27.496 -30.578 -22.462 1.00 47.84 114 SER A CA 1
ATOM 921 C C . SER A 1 114 ? 27.301 -31.668 -21.401 1.00 47.84 114 SER A C 1
ATOM 923 O O . SER A 1 114 ? 27.937 -32.721 -21.496 1.00 47.84 114 SER A O 1
ATOM 925 N N . PRO A 1 115 ? 26.269 -31.518 -20.557 1.00 44.62 115 PRO A N 1
ATOM 926 C CA . PRO A 1 115 ? 25.389 -32.638 -20.290 1.00 44.62 115 PRO A CA 1
ATOM 927 C C . PRO A 1 115 ? 23.941 -32.197 -20.519 1.00 44.62 115 PRO A C 1
ATOM 929 O O . PRO A 1 115 ? 23.309 -31.601 -19.648 1.00 44.62 115 PRO A O 1
ATOM 932 N N . TYR A 1 116 ? 23.389 -32.516 -21.692 1.00 40.09 116 TYR A N 1
ATOM 933 C CA . TYR A 1 116 ? 21.953 -32.765 -21.755 1.00 40.09 116 TYR A CA 1
ATOM 934 C C . TYR A 1 116 ? 21.677 -33.933 -20.807 1.00 40.09 116 TYR A C 1
ATOM 936 O O . TYR A 1 116 ? 22.128 -35.055 -21.030 1.00 40.09 116 TYR A O 1
ATOM 944 N N . ALA A 1 117 ? 21.019 -33.629 -19.693 1.00 36.28 117 ALA A N 1
ATOM 945 C CA . ALA A 1 117 ? 20.469 -34.632 -18.809 1.00 36.28 117 ALA A CA 1
ATOM 946 C C . ALA A 1 117 ? 19.303 -35.306 -19.543 1.00 36.28 117 ALA A C 1
ATOM 948 O O . ALA A 1 117 ? 18.183 -34.798 -19.551 1.00 36.28 117 ALA A O 1
ATOM 949 N N . ASP A 1 118 ? 19.588 -36.435 -20.187 1.00 42.91 118 ASP A N 1
ATOM 950 C CA . ASP A 1 118 ? 18.569 -37.412 -20.552 1.00 42.91 118 ASP A CA 1
ATOM 951 C C . ASP A 1 118 ? 17.866 -37.875 -19.267 1.00 42.91 118 ASP A C 1
ATOM 953 O O . ASP A 1 118 ? 18.520 -38.326 -18.323 1.00 42.91 118 ASP A O 1
ATOM 957 N N . GLY A 1 119 ? 16.534 -37.765 -19.223 1.00 46.72 119 GLY A N 1
ATOM 958 C CA . GLY A 1 119 ? 15.727 -38.413 -18.181 1.00 46.72 119 GLY A CA 1
ATOM 959 C C . GLY A 1 119 ? 14.687 -37.568 -17.442 1.00 46.72 119 GLY A C 1
ATOM 960 O O . GLY A 1 119 ? 14.198 -38.013 -16.408 1.00 46.72 119 GLY A O 1
ATOM 961 N N . LEU A 1 120 ? 14.308 -36.389 -17.940 1.00 45.97 120 LEU A N 1
ATOM 962 C CA . LEU A 1 120 ? 13.138 -35.644 -17.449 1.00 45.97 120 LEU A CA 1
ATOM 963 C C . LEU A 1 120 ? 12.168 -35.395 -18.603 1.00 45.97 120 LEU A C 1
ATOM 965 O O . LEU A 1 120 ? 11.959 -34.270 -19.047 1.00 45.97 120 LEU A O 1
ATOM 969 N N . GLU A 1 121 ? 11.595 -36.482 -19.113 1.00 46.72 121 GLU A N 1
ATOM 970 C CA . GLU A 1 121 ? 10.404 -36.388 -19.948 1.00 46.72 121 GLU A CA 1
ATOM 971 C C . GLU A 1 121 ? 9.270 -35.762 -19.120 1.00 46.72 121 GLU A C 1
ATOM 973 O O . GLU A 1 121 ? 8.958 -36.189 -18.005 1.00 46.72 121 GLU A O 1
ATOM 978 N N . ASP A 1 122 ? 8.721 -34.684 -19.677 1.00 62.06 122 ASP A N 1
ATOM 979 C CA . ASP A 1 122 ? 7.671 -33.821 -19.150 1.00 62.06 122 ASP A CA 1
ATOM 980 C C . ASP A 1 122 ? 6.580 -34.582 -18.378 1.00 62.06 122 ASP A C 1
ATOM 982 O O . ASP A 1 122 ? 5.768 -35.305 -18.959 1.00 62.06 122 ASP A O 1
ATOM 986 N N . GLN A 1 123 ? 6.452 -34.317 -17.072 1.00 59.06 123 GLN A N 1
ATOM 987 C CA . GLN A 1 123 ? 5.307 -34.782 -16.269 1.00 59.06 123 GLN A CA 1
ATOM 988 C C . GLN A 1 123 ? 3.957 -34.373 -16.886 1.00 59.06 123 GLN A C 1
ATOM 990 O O . GLN A 1 123 ? 2.956 -35.065 -16.707 1.00 59.06 123 GLN A O 1
ATOM 995 N N . ALA A 1 124 ? 3.928 -33.270 -17.640 1.00 55.50 124 ALA A N 1
ATOM 996 C CA . ALA A 1 124 ? 2.762 -32.838 -18.400 1.00 55.50 124 ALA A CA 1
ATOM 997 C C . ALA A 1 124 ? 2.443 -33.787 -19.569 1.00 55.50 124 ALA A C 1
ATOM 999 O O . ALA A 1 124 ? 1.278 -34.127 -19.775 1.00 55.50 124 ALA A O 1
ATOM 1000 N N . THR A 1 125 ? 3.460 -34.262 -20.289 1.00 66.50 125 THR A N 1
ATOM 1001 C CA . THR A 1 125 ? 3.313 -35.247 -21.368 1.00 66.50 125 THR A CA 1
ATOM 1002 C C . THR A 1 125 ? 2.834 -36.581 -20.805 1.00 66.50 125 THR A C 1
ATOM 1004 O O . THR A 1 125 ? 1.842 -37.117 -21.293 1.00 66.50 125 THR A O 1
ATOM 1007 N N . ILE A 1 126 ? 3.413 -37.037 -19.689 1.00 73.44 126 ILE A N 1
ATOM 1008 C CA . ILE A 1 126 ? 2.974 -38.256 -18.990 1.00 73.44 126 ILE A CA 1
ATOM 1009 C C . ILE A 1 126 ? 1.511 -38.134 -18.528 1.00 73.44 126 ILE A C 1
ATOM 1011 O O . ILE A 1 126 ? 0.726 -39.074 -18.679 1.00 73.44 126 ILE A O 1
ATOM 1015 N N . ALA A 1 127 ? 1.102 -36.977 -17.996 1.00 70.75 127 ALA A N 1
ATOM 1016 C CA . ALA A 1 127 ? -0.278 -36.747 -17.569 1.00 70.75 127 ALA A CA 1
ATOM 1017 C C . ALA A 1 127 ? -1.266 -36.767 -18.749 1.00 70.75 127 ALA A C 1
ATOM 1019 O O . ALA A 1 127 ? -2.336 -37.369 -18.642 1.00 70.75 127 ALA A O 1
ATOM 1020 N N . ILE A 1 128 ? -0.907 -36.159 -19.884 1.00 70.19 128 ILE A N 1
ATOM 1021 C CA . ILE A 1 128 ? -1.733 -36.163 -21.100 1.00 70.19 128 ILE A CA 1
ATOM 1022 C C . ILE A 1 128 ? -1.841 -37.582 -21.667 1.00 70.19 128 ILE A C 1
ATOM 1024 O O . ILE A 1 128 ? -2.945 -38.035 -21.968 1.00 70.19 128 ILE A O 1
ATOM 1028 N N . GLU A 1 129 ? -0.732 -38.315 -21.755 1.00 78.50 129 GLU A N 1
ATOM 1029 C CA . GLU A 1 129 ? -0.721 -39.702 -22.231 1.00 78.50 129 GLU A CA 1
ATOM 1030 C C . GLU A 1 129 ? -1.539 -40.628 -21.325 1.00 78.50 129 GLU A C 1
ATOM 1032 O O . GLU A 1 129 ? -2.287 -41.470 -21.821 1.00 78.50 129 GLU A O 1
ATOM 1037 N N . THR A 1 130 ? -1.495 -40.416 -20.007 1.00 83.56 130 THR A N 1
ATOM 1038 C CA . THR A 1 130 ? -2.308 -41.170 -19.039 1.00 83.56 130 THR A CA 1
ATOM 1039 C C . THR A 1 130 ? -3.805 -40.917 -19.238 1.00 83.56 130 THR A C 1
ATOM 1041 O O . THR A 1 130 ? -4.603 -41.855 -19.222 1.00 83.56 130 THR A O 1
ATOM 1044 N N . VAL A 1 131 ? -4.213 -39.665 -19.467 1.00 76.94 131 VAL A N 1
ATOM 1045 C CA . VAL A 1 131 ? -5.622 -39.320 -19.735 1.00 76.94 131 VAL A CA 1
ATOM 1046 C C . VAL A 1 131 ? -6.099 -39.934 -21.053 1.00 76.94 131 VAL A C 1
ATOM 1048 O O . VAL A 1 131 ? -7.209 -40.463 -21.116 1.00 76.94 131 VAL A O 1
ATOM 1051 N N . VAL A 1 132 ? -5.259 -39.917 -22.091 1.00 82.25 132 VAL A N 1
ATOM 1052 C CA . VAL A 1 132 ? -5.570 -40.533 -23.391 1.00 82.25 132 VAL A CA 1
ATOM 1053 C C . VAL A 1 132 ? -5.695 -42.052 -23.263 1.00 82.25 132 VAL A C 1
ATOM 1055 O O . VAL A 1 132 ? -6.649 -42.623 -23.789 1.00 82.25 132 VAL A O 1
ATOM 1058 N N . ALA A 1 133 ? -4.786 -42.702 -22.532 1.00 81.62 133 ALA A N 1
ATOM 1059 C CA . ALA A 1 133 ? -4.830 -44.141 -22.289 1.00 81.62 133 ALA A CA 1
ATOM 1060 C C . ALA A 1 133 ? -6.092 -44.556 -21.510 1.00 81.62 133 ALA A C 1
ATOM 1062 O O . ALA A 1 133 ? -6.752 -45.528 -21.880 1.00 81.62 133 ALA A O 1
ATOM 1063 N N . ASN A 1 134 ? -6.478 -43.785 -20.488 1.00 82.69 134 ASN A N 1
ATOM 1064 C CA . ASN A 1 134 ? -7.697 -44.039 -19.716 1.00 82.69 134 ASN A CA 1
ATOM 1065 C C . ASN A 1 134 ? -8.964 -43.869 -20.568 1.00 82.69 134 ASN A C 1
ATOM 1067 O O . ASN A 1 134 ? -9.841 -44.728 -20.540 1.00 82.69 134 ASN A O 1
ATOM 1071 N N . ALA A 1 135 ? -9.038 -42.818 -21.391 1.00 75.00 135 ALA A N 1
ATOM 1072 C CA . ALA A 1 135 ? -10.171 -42.616 -22.294 1.00 75.00 135 ALA A CA 1
ATOM 1073 C C . ALA A 1 135 ? -10.303 -43.754 -23.325 1.00 75.00 135 ALA A C 1
ATOM 1075 O O . ALA A 1 135 ? -11.409 -44.219 -23.602 1.00 75.00 135 ALA A O 1
ATOM 1076 N N . GLN A 1 136 ? -9.179 -44.254 -23.850 1.00 85.00 136 GLN A N 1
ATOM 1077 C CA . GLN A 1 136 ? -9.171 -45.394 -24.771 1.00 85.00 136 GLN A CA 1
ATOM 1078 C C . GLN A 1 136 ? -9.619 -46.697 -24.096 1.00 85.00 136 GLN A C 1
ATOM 1080 O O . GLN A 1 136 ? -10.357 -47.470 -24.708 1.00 85.00 136 GLN A O 1
ATOM 1085 N N . ALA A 1 137 ? -9.227 -46.928 -22.839 1.00 84.25 137 ALA A N 1
ATOM 1086 C CA . ALA A 1 137 ? -9.666 -48.086 -22.060 1.00 84.25 137 ALA A CA 1
ATOM 1087 C C . ALA A 1 137 ? -11.187 -48.089 -21.806 1.00 84.25 137 ALA A C 1
ATOM 1089 O O . ALA A 1 137 ? -11.801 -49.152 -21.739 1.00 84.25 137 ALA A O 1
ATOM 1090 N N . GLU A 1 138 ? -11.809 -46.911 -21.740 1.00 86.69 138 GLU A N 1
ATOM 1091 C CA . GLU A 1 138 ? -13.263 -46.733 -21.617 1.00 86.69 138 GLU A CA 1
ATOM 1092 C C . GLU A 1 138 ? -14.013 -46.821 -22.963 1.00 86.69 138 GLU A C 1
ATOM 1094 O O . GLU A 1 138 ? -15.222 -46.600 -23.023 1.00 86.69 138 GLU A O 1
ATOM 1099 N N . GLY A 1 139 ? -13.320 -47.149 -24.060 1.00 87.50 139 GLY A N 1
ATOM 1100 C CA . GLY A 1 139 ? -13.906 -47.244 -25.401 1.00 87.50 139 GLY A CA 1
ATOM 1101 C C . GLY A 1 139 ? -14.099 -45.894 -26.101 1.00 87.50 139 GLY A C 1
ATOM 1102 O O . GLY A 1 139 ? -14.664 -45.850 -27.195 1.00 87.50 139 GLY A O 1
ATOM 1103 N N . ASN A 1 140 ? -13.603 -44.798 -25.519 1.00 76.62 140 ASN A N 1
ATOM 1104 C CA . ASN A 1 140 ? -13.649 -43.471 -26.122 1.00 76.62 140 ASN A CA 1
ATOM 1105 C C . ASN A 1 140 ? -12.381 -43.227 -26.955 1.00 76.62 140 ASN A C 1
ATOM 1107 O O . ASN A 1 140 ? -11.291 -42.994 -26.433 1.00 76.62 140 ASN A O 1
ATOM 1111 N N . SER A 1 141 ? -12.515 -43.256 -28.284 1.00 76.12 141 SER A N 1
ATOM 1112 C CA . SER A 1 141 ? -11.405 -42.935 -29.188 1.00 76.12 141 SER A CA 1
ATOM 1113 C C . SER A 1 141 ? -11.221 -41.419 -29.290 1.00 76.12 141 SER A C 1
ATOM 1115 O O . SER A 1 141 ? -11.837 -40.754 -30.121 1.00 76.12 141 SER A O 1
ATOM 1117 N N . ILE A 1 142 ? -10.370 -40.859 -28.431 1.00 76.38 142 ILE A N 1
ATOM 1118 C CA . ILE A 1 142 ? -9.909 -39.475 -28.565 1.00 76.38 142 ILE A CA 1
ATOM 1119 C C . ILE A 1 142 ? -8.717 -39.481 -29.524 1.00 76.38 142 ILE A C 1
ATOM 1121 O O . ILE A 1 142 ? -7.609 -39.869 -29.154 1.00 76.38 142 ILE A O 1
ATOM 1125 N N . GLN A 1 143 ? -8.939 -39.079 -30.776 1.00 70.81 143 GLN A N 1
ATOM 1126 C CA . GLN A 1 143 ? -7.835 -38.821 -31.699 1.00 70.81 143 GLN A CA 1
ATOM 1127 C C . GLN A 1 143 ? -7.267 -37.432 -31.418 1.00 70.81 143 GLN A C 1
ATOM 1129 O O . GLN A 1 143 ? -7.894 -36.420 -31.727 1.00 70.81 143 GLN A O 1
ATOM 1134 N N . LEU A 1 144 ? -6.079 -37.386 -30.817 1.00 64.44 144 LEU A N 1
ATOM 1135 C CA . LEU A 1 144 ? -5.321 -36.146 -30.711 1.00 64.44 144 LEU A CA 1
ATOM 1136 C C . LEU A 1 144 ? -4.853 -35.724 -32.115 1.00 64.44 144 LEU A C 1
ATOM 1138 O O . LEU A 1 144 ? -4.246 -36.543 -32.813 1.00 64.44 144 LEU A O 1
ATOM 1142 N N . PRO A 1 145 ? -5.101 -34.472 -32.541 1.00 76.69 145 PRO A N 1
ATOM 1143 C CA . PRO A 1 145 ? -4.566 -33.951 -33.793 1.00 76.69 145 PRO A CA 1
ATOM 1144 C C . PRO A 1 145 ? -3.041 -34.100 -33.829 1.00 76.69 145 PRO A C 1
ATOM 1146 O O . PRO A 1 145 ? -2.370 -33.823 -32.836 1.00 76.69 145 PRO A O 1
ATOM 1149 N N . ALA A 1 146 ? -2.475 -34.498 -34.973 1.00 67.19 146 ALA A N 1
ATOM 1150 C CA . ALA A 1 146 ? -1.023 -34.672 -35.129 1.00 67.19 146 ALA A CA 1
ATOM 1151 C C . ALA A 1 146 ? -0.228 -33.397 -34.779 1.00 67.19 146 ALA A C 1
ATOM 1153 O O . ALA A 1 146 ? 0.915 -33.469 -34.336 1.00 67.19 146 ALA A O 1
ATOM 1154 N N . GLU A 1 147 ? -0.870 -32.238 -34.914 1.00 63.06 147 GLU A N 1
ATOM 1155 C CA . GLU A 1 147 ? -0.349 -30.920 -34.559 1.00 63.06 147 GLU A CA 1
ATOM 1156 C C . GLU A 1 147 ? -0.052 -30.793 -33.055 1.00 63.06 147 GLU A C 1
ATOM 1158 O O . GLU A 1 147 ? 0.919 -30.149 -32.682 1.00 63.06 147 GLU A O 1
ATOM 1163 N N . TRP A 1 148 ? -0.808 -31.469 -32.182 1.00 64.94 148 TRP A N 1
ATOM 1164 C CA . TRP A 1 148 ? -0.642 -31.386 -30.723 1.00 64.94 148 TRP A CA 1
ATOM 1165 C C . TRP A 1 148 ? 0.584 -32.133 -30.204 1.00 64.94 148 TRP A C 1
ATOM 1167 O O . TRP A 1 148 ? 1.123 -31.755 -29.171 1.00 64.94 148 TRP A O 1
ATOM 1177 N N . LYS A 1 149 ? 1.071 -33.141 -30.937 1.00 59.50 149 LYS A N 1
ATOM 1178 C CA . LYS A 1 149 ? 2.337 -33.813 -30.599 1.00 59.50 149 LYS A CA 1
ATOM 1179 C C . LYS A 1 149 ? 3.551 -32.895 -30.760 1.00 59.50 149 LYS A C 1
ATOM 1181 O O . LYS A 1 149 ? 4.575 -33.145 -30.142 1.00 59.50 149 LYS A O 1
ATOM 1186 N N . ASN A 1 150 ? 3.414 -31.832 -31.557 1.00 57.75 150 ASN A N 1
ATOM 1187 C CA . ASN A 1 150 ? 4.486 -30.887 -31.868 1.00 57.75 150 ASN A CA 1
ATOM 1188 C C . ASN A 1 150 ? 4.195 -29.458 -31.362 1.00 57.75 150 ASN A C 1
ATOM 1190 O O . ASN A 1 150 ? 5.045 -28.582 -31.499 1.00 57.75 150 ASN A O 1
ATOM 1194 N N . ALA A 1 151 ? 2.997 -29.202 -30.818 1.00 51.53 151 ALA A N 1
ATOM 1195 C CA . ALA A 1 151 ? 2.526 -27.873 -30.416 1.00 51.53 151 ALA A CA 1
ATOM 1196 C C . ALA A 1 151 ? 2.747 -27.545 -28.935 1.00 51.53 151 ALA A C 1
ATOM 1198 O O . ALA A 1 151 ? 2.305 -26.486 -28.491 1.00 51.53 151 ALA A O 1
ATOM 1199 N N . THR A 1 152 ? 3.432 -28.399 -28.175 1.00 47.59 152 THR A N 1
ATOM 1200 C CA . THR A 1 152 ? 3.993 -27.996 -26.884 1.00 47.59 152 THR A CA 1
ATOM 1201 C C . THR A 1 152 ? 5.382 -27.422 -27.163 1.00 47.59 152 THR A C 1
ATOM 1203 O O . THR A 1 152 ? 6.347 -28.185 -27.222 1.00 47.59 152 THR A O 1
ATOM 1206 N N . PRO A 1 153 ? 5.552 -26.101 -27.385 1.00 45.69 153 PRO A N 1
ATOM 1207 C CA . PRO A 1 153 ? 6.869 -25.534 -27.165 1.00 45.69 153 PRO A CA 1
ATOM 1208 C C . PRO A 1 153 ? 7.246 -25.883 -25.717 1.00 45.69 153 PRO A C 1
ATOM 1210 O O . PRO A 1 153 ? 6.369 -25.809 -24.847 1.00 45.69 153 PRO A O 1
ATOM 1213 N N . PRO A 1 154 ? 8.502 -26.267 -25.429 1.00 51.22 154 PRO A N 1
ATOM 1214 C CA . PRO A 1 154 ? 8.948 -26.361 -24.049 1.00 51.22 154 PRO A CA 1
ATOM 1215 C C . PRO A 1 154 ? 8.596 -25.021 -23.412 1.00 51.22 154 PRO A C 1
ATOM 1217 O O . PRO A 1 154 ? 9.016 -23.972 -23.908 1.00 51.22 154 PRO A O 1
ATOM 1220 N N . PHE A 1 155 ? 7.728 -25.028 -22.401 1.00 45.53 155 PHE A N 1
ATOM 1221 C CA . PHE A 1 155 ? 7.356 -23.810 -21.702 1.00 45.53 155 PHE A CA 1
ATOM 1222 C C . PHE A 1 155 ? 8.627 -23.265 -21.048 1.00 45.53 155 PHE A C 1
ATOM 1224 O O . PHE A 1 155 ? 8.952 -23.576 -19.907 1.00 45.53 155 PHE A O 1
ATOM 1231 N N . SER A 1 156 ? 9.342 -22.395 -21.755 1.00 43.28 156 SER A N 1
ATOM 1232 C CA . SER A 1 156 ? 10.533 -21.698 -21.278 1.00 43.28 156 SER A CA 1
ATOM 1233 C C . SER A 1 156 ? 10.194 -20.627 -20.228 1.00 43.28 156 SER A C 1
ATOM 1235 O O . SER A 1 156 ? 10.967 -19.699 -20.018 1.00 43.28 156 SER A O 1
ATOM 1237 N N . CYS A 1 157 ? 9.051 -20.756 -19.531 1.00 50.31 157 CYS A N 1
ATOM 1238 C CA . CYS A 1 157 ? 8.873 -20.151 -18.212 1.00 50.31 157 CYS A CA 1
ATOM 1239 C C . CYS A 1 157 ? 9.653 -20.911 -17.138 1.00 50.31 157 CYS A C 1
ATOM 1241 O O . CYS A 1 157 ? 9.751 -20.380 -16.035 1.00 50.31 157 CYS A O 1
ATOM 1243 N N . SER A 1 158 ? 10.200 -22.105 -17.437 1.00 59.31 158 SER A N 1
ATOM 1244 C CA . SER A 1 158 ? 10.765 -23.008 -16.428 1.00 59.31 158 SER A CA 1
ATOM 1245 C C . SER A 1 158 ? 11.748 -22.295 -15.507 1.00 59.31 158 SER A C 1
ATOM 1247 O O . SER A 1 158 ? 11.489 -22.266 -14.328 1.00 59.31 158 SER A O 1
ATOM 1249 N N . ALA A 1 159 ? 12.733 -21.521 -15.969 1.00 60.12 159 ALA A N 1
ATOM 1250 C CA . ALA A 1 159 ? 13.669 -20.875 -15.034 1.00 60.12 159 ALA A CA 1
ATOM 1251 C C . ALA A 1 159 ? 13.000 -19.932 -14.001 1.00 60.12 159 ALA A C 1
ATOM 1253 O O . ALA A 1 159 ? 13.375 -19.909 -12.826 1.00 60.12 159 ALA A O 1
ATOM 1254 N N . VAL A 1 160 ? 11.984 -19.163 -14.409 1.00 64.06 160 VAL A N 1
ATOM 1255 C CA . VAL A 1 160 ? 11.248 -18.256 -13.505 1.00 64.06 160 VAL A CA 1
ATOM 1256 C C . VAL A 1 160 ? 10.254 -19.035 -12.643 1.00 64.06 160 VAL A C 1
ATOM 1258 O O . VAL A 1 160 ? 10.104 -18.753 -11.453 1.00 64.06 160 VAL A O 1
ATOM 1261 N N . CYS A 1 161 ? 9.586 -20.018 -13.239 1.00 70.56 161 CYS A N 1
ATOM 1262 C CA . CYS A 1 161 ? 8.620 -20.895 -12.597 1.00 70.56 161 CYS A CA 1
ATOM 1263 C C . CYS A 1 161 ? 9.315 -21.810 -11.565 1.00 70.56 161 CYS A C 1
ATOM 1265 O O . CYS A 1 161 ? 8.894 -21.838 -10.415 1.00 70.56 161 CYS A O 1
ATOM 1267 N N . ASP A 1 162 ? 10.445 -22.415 -11.912 1.00 74.88 162 ASP A N 1
ATOM 1268 C CA . ASP A 1 162 ? 11.344 -23.229 -11.088 1.00 74.88 162 ASP A CA 1
ATOM 1269 C C . ASP A 1 162 ? 11.958 -22.402 -9.962 1.00 74.88 162 ASP A C 1
ATOM 1271 O O . ASP A 1 162 ? 11.922 -22.825 -8.812 1.00 74.88 162 ASP A O 1
ATOM 1275 N N . SER A 1 163 ? 12.437 -21.180 -10.235 1.00 71.25 163 SER A N 1
ATOM 1276 C CA . SER A 1 163 ? 12.917 -20.283 -9.173 1.00 71.25 163 SER A CA 1
ATOM 1277 C C . SER A 1 163 ? 11.799 -19.939 -8.183 1.00 71.25 163 SER A C 1
ATOM 1279 O O . SER A 1 163 ? 12.016 -19.897 -6.968 1.00 71.25 163 SER A O 1
ATOM 1281 N N . LYS A 1 164 ? 10.570 -19.731 -8.675 1.00 72.00 164 LYS A N 1
ATOM 1282 C CA . LYS A 1 164 ? 9.419 -19.456 -7.812 1.00 72.00 164 LYS A CA 1
ATOM 1283 C C . LYS A 1 164 ? 8.974 -20.686 -7.028 1.00 72.00 164 LYS A C 1
ATOM 1285 O O . LYS A 1 164 ? 8.636 -20.547 -5.853 1.00 72.00 164 LYS A O 1
ATOM 1290 N N . ILE A 1 165 ? 8.993 -21.860 -7.648 1.00 83.50 165 ILE A N 1
ATOM 1291 C CA . ILE A 1 165 ? 8.696 -23.141 -7.010 1.00 83.50 165 ILE A CA 1
ATOM 1292 C C . ILE A 1 165 ? 9.739 -23.428 -5.928 1.00 83.50 165 ILE A C 1
ATOM 1294 O O . ILE A 1 165 ? 9.346 -23.707 -4.801 1.00 83.50 165 ILE A O 1
ATOM 1298 N N . ALA A 1 166 ? 11.029 -23.233 -6.204 1.00 82.81 166 ALA A N 1
ATOM 1299 C CA . ALA A 1 166 ? 12.104 -23.384 -5.228 1.00 82.81 166 ALA A CA 1
ATOM 1300 C C . ALA A 1 166 ? 11.932 -22.430 -4.032 1.00 82.81 166 ALA A C 1
ATOM 1302 O O . ALA A 1 166 ? 11.992 -22.864 -2.884 1.00 82.81 166 ALA A O 1
ATOM 1303 N N . GLN A 1 167 ? 11.611 -21.150 -4.274 1.00 81.94 167 GLN A N 1
ATOM 1304 C CA . GLN A 1 167 ? 11.299 -20.195 -3.196 1.00 81.94 167 GLN A CA 1
ATOM 1305 C C . GLN A 1 167 ? 10.088 -20.623 -2.355 1.00 81.94 167 GLN A C 1
ATOM 1307 O O . GLN A 1 167 ? 10.047 -20.396 -1.145 1.00 81.94 167 GLN A O 1
ATOM 1312 N N . LEU A 1 168 ? 9.056 -21.185 -2.991 1.00 84.31 168 LEU A N 1
ATOM 1313 C CA . LEU A 1 168 ? 7.875 -21.675 -2.283 1.00 84.31 168 LEU A CA 1
ATOM 1314 C C . LEU A 1 168 ? 8.203 -22.928 -1.466 1.00 84.31 168 LEU A C 1
ATOM 1316 O O . LEU A 1 168 ? 7.779 -23.006 -0.317 1.00 84.31 168 LEU A O 1
ATOM 1320 N N . GLN A 1 169 ? 8.991 -23.853 -2.013 1.00 92.75 169 GLN A N 1
ATOM 1321 C CA . GLN A 1 169 ? 9.462 -25.051 -1.318 1.00 92.75 169 GLN A CA 1
ATOM 1322 C C . GLN A 1 169 ? 10.317 -24.693 -0.095 1.00 92.75 169 GLN A C 1
ATOM 1324 O O . GLN A 1 169 ? 10.052 -25.198 0.992 1.00 92.75 169 GLN A O 1
ATOM 1329 N N . GLU A 1 170 ? 11.261 -23.755 -0.226 1.00 91.38 170 GLU A N 1
ATOM 1330 C CA . GLU A 1 170 ? 12.071 -23.259 0.897 1.00 91.38 170 GLU A CA 1
ATOM 1331 C C . GLU A 1 170 ? 11.190 -22.661 2.006 1.00 91.38 170 GLU A C 1
ATOM 1333 O O . GLU A 1 170 ? 11.379 -22.922 3.196 1.00 91.38 170 GLU A O 1
ATOM 1338 N N . ARG A 1 171 ? 10.163 -21.897 1.620 1.00 87.62 171 ARG A N 1
ATOM 1339 C CA . ARG A 1 171 ? 9.236 -21.275 2.568 1.00 87.62 171 ARG A CA 1
ATOM 1340 C C . ARG A 1 171 ? 8.323 -22.290 3.258 1.00 87.62 171 ARG A C 1
ATOM 1342 O O . ARG A 1 171 ? 8.023 -22.108 4.437 1.00 87.62 171 ARG A O 1
ATOM 1349 N N . VAL A 1 172 ? 7.889 -23.337 2.558 1.00 93.31 172 VAL A N 1
ATOM 1350 C CA . VAL A 1 172 ? 7.140 -24.454 3.155 1.00 93.31 172 VAL A CA 1
ATOM 1351 C C . VAL A 1 172 ? 8.024 -25.193 4.157 1.00 93.31 172 VAL A C 1
ATOM 1353 O O . VAL A 1 172 ? 7.620 -25.337 5.307 1.00 93.31 172 VAL A O 1
ATOM 1356 N N . GLN A 1 173 ? 9.258 -25.534 3.780 1.00 95.56 173 GLN A N 1
ATOM 1357 C CA . GLN A 1 173 ? 10.208 -26.205 4.669 1.00 95.56 173 GLN A CA 1
ATOM 1358 C C . GLN A 1 173 ? 10.496 -25.385 5.936 1.00 95.56 173 GLN A C 1
ATOM 1360 O O . GLN A 1 173 ? 10.540 -25.923 7.043 1.00 95.56 173 GLN A O 1
ATOM 1365 N N . TYR A 1 174 ? 10.654 -24.064 5.798 1.00 93.88 174 TYR A N 1
ATOM 1366 C CA . TYR A 1 174 ? 10.817 -23.161 6.938 1.00 93.88 174 TYR A CA 1
ATOM 1367 C C . TYR A 1 174 ? 9.611 -23.204 7.890 1.00 93.88 174 TYR A C 1
ATOM 1369 O O . TYR A 1 174 ? 9.785 -23.270 9.108 1.00 93.88 174 TYR A O 1
ATOM 1377 N N . LEU A 1 175 ? 8.389 -23.181 7.350 1.00 90.56 175 LEU A N 1
ATOM 1378 C CA . LEU A 1 175 ? 7.167 -23.238 8.154 1.00 90.56 175 LEU A CA 1
ATOM 1379 C C . LEU A 1 175 ? 7.000 -24.593 8.848 1.00 90.56 175 LEU A C 1
ATOM 1381 O O . LEU A 1 175 ? 6.620 -24.623 10.016 1.00 90.56 175 LEU A O 1
ATOM 1385 N N . GLU A 1 176 ? 7.324 -25.698 8.178 1.00 95.06 176 GLU A N 1
ATOM 1386 C CA . GLU A 1 176 ? 7.316 -27.035 8.781 1.00 95.06 176 GLU A CA 1
ATOM 1387 C C . GLU A 1 176 ? 8.292 -27.128 9.957 1.00 95.06 176 GLU A C 1
ATOM 1389 O O . GLU A 1 176 ? 7.914 -27.583 11.039 1.00 95.06 176 GLU A O 1
ATOM 1394 N N . ASN A 1 177 ? 9.510 -26.605 9.790 1.00 95.62 177 ASN A N 1
ATOM 1395 C CA . ASN A 1 177 ? 10.506 -26.547 10.859 1.00 95.62 177 ASN A CA 1
ATOM 1396 C C . ASN A 1 177 ? 10.023 -25.685 12.037 1.00 95.62 177 ASN A C 1
ATOM 1398 O O . ASN A 1 177 ? 10.157 -26.083 13.194 1.00 95.62 177 ASN A O 1
ATOM 1402 N N . ALA A 1 178 ? 9.412 -24.528 11.762 1.00 93.44 178 ALA A N 1
ATOM 1403 C CA . ALA A 1 178 ? 8.859 -23.660 12.800 1.00 93.44 178 ALA A CA 1
ATOM 1404 C C . ALA A 1 178 ? 7.715 -24.339 13.577 1.00 93.44 178 ALA A C 1
ATOM 1406 O O . ALA A 1 178 ? 7.662 -24.258 14.806 1.00 93.44 178 ALA A O 1
ATOM 1407 N N . VAL A 1 179 ? 6.821 -25.051 12.883 1.00 95.69 179 VAL A N 1
ATOM 1408 C CA . VAL A 1 179 ? 5.738 -25.826 13.509 1.00 95.69 179 VAL A CA 1
ATOM 1409 C C . VAL A 1 179 ? 6.297 -26.976 14.350 1.00 95.69 179 VAL A C 1
ATOM 1411 O O . VAL A 1 179 ? 5.812 -27.203 15.460 1.00 95.69 179 VAL A O 1
ATOM 1414 N N . ALA A 1 180 ? 7.333 -27.670 13.874 1.00 96.81 180 ALA A N 1
ATOM 1415 C CA . ALA A 1 180 ? 7.999 -28.729 14.628 1.00 96.81 180 ALA A CA 1
ATOM 1416 C C . ALA A 1 180 ? 8.632 -28.198 15.927 1.00 96.81 180 ALA A C 1
ATOM 1418 O O . ALA A 1 180 ? 8.431 -28.786 16.989 1.00 96.81 180 ALA A O 1
ATOM 1419 N N . MET A 1 181 ? 9.313 -27.046 15.873 1.00 96.25 181 MET A N 1
ATOM 1420 C CA . MET A 1 181 ? 9.875 -26.395 17.064 1.00 96.25 181 MET A CA 1
ATOM 1421 C C . MET A 1 181 ? 8.798 -25.991 18.076 1.00 96.25 181 MET A C 1
ATOM 1423 O O . MET A 1 181 ? 8.970 -26.198 19.275 1.00 96.25 181 MET A O 1
ATOM 1427 N N . LEU A 1 182 ? 7.676 -25.434 17.609 1.00 96.38 182 LEU A N 1
ATOM 1428 C CA . LEU A 1 182 ? 6.560 -25.077 18.489 1.00 96.38 182 LEU A CA 1
ATOM 1429 C C . LEU A 1 182 ? 5.938 -26.309 19.147 1.00 96.38 182 LEU A C 1
ATOM 1431 O O . LEU A 1 182 ? 5.603 -26.256 20.327 1.00 96.38 182 LEU A O 1
ATOM 1435 N N . ARG A 1 183 ? 5.810 -27.421 18.413 1.00 97.31 183 ARG A N 1
ATOM 1436 C CA . ARG A 1 183 ? 5.307 -28.683 18.966 1.00 97.31 183 ARG A CA 1
ATOM 1437 C C . ARG A 1 183 ? 6.229 -29.219 20.064 1.00 97.31 183 ARG A C 1
ATOM 1439 O O . ARG A 1 183 ? 5.733 -29.509 21.146 1.00 97.31 183 ARG A O 1
ATOM 1446 N N . ALA A 1 184 ? 7.539 -29.255 19.822 1.00 96.94 184 ALA A N 1
ATOM 1447 C CA . ALA A 1 184 ? 8.519 -29.671 20.827 1.00 96.94 184 ALA A CA 1
ATOM 1448 C C . ALA A 1 184 ? 8.471 -28.779 22.082 1.00 96.94 184 ALA A C 1
ATOM 1450 O O . ALA A 1 184 ? 8.438 -29.274 23.202 1.00 96.94 184 ALA A O 1
ATOM 1451 N N . ALA A 1 185 ? 8.356 -27.459 21.906 1.00 96.12 185 ALA A N 1
ATOM 1452 C CA . ALA A 1 185 ? 8.250 -26.528 23.029 1.00 96.12 185 ALA A CA 1
ATOM 1453 C C . ALA A 1 185 ? 6.954 -26.691 23.850 1.00 96.12 185 ALA A C 1
ATOM 1455 O O . ALA A 1 185 ? 6.934 -26.351 25.034 1.00 96.12 185 ALA A O 1
ATOM 1456 N N . MET A 1 186 ? 5.860 -27.161 23.240 1.00 95.88 186 MET A N 1
ATOM 1457 C CA . MET A 1 186 ? 4.632 -27.493 23.973 1.00 95.88 186 MET A CA 1
ATOM 1458 C C . MET A 1 186 ? 4.789 -28.789 24.771 1.00 95.88 186 MET A C 1
ATOM 1460 O O . MET A 1 186 ? 4.389 -28.821 25.930 1.00 95.88 186 MET A O 1
ATOM 1464 N N . GLU A 1 187 ? 5.420 -29.808 24.190 1.00 96.44 187 GLU A N 1
ATOM 1465 C CA . GLU A 1 187 ? 5.690 -31.088 24.857 1.00 96.44 187 GLU A CA 1
ATOM 1466 C C . GLU A 1 187 ? 6.653 -30.919 26.046 1.00 96.44 187 GLU A C 1
ATOM 1468 O O . GLU A 1 187 ? 6.413 -31.450 27.129 1.00 96.44 187 GLU A O 1
ATOM 1473 N N . ASP A 1 188 ? 7.679 -30.073 25.910 1.00 94.88 188 ASP A N 1
ATOM 1474 C CA . ASP A 1 188 ? 8.573 -29.715 27.019 1.00 94.88 188 ASP A CA 1
ATOM 1475 C C . ASP A 1 188 ? 7.832 -29.013 28.165 1.00 94.88 188 ASP A C 1
ATOM 1477 O O . ASP A 1 188 ? 8.143 -29.239 29.335 1.00 94.88 188 ASP A O 1
ATOM 1481 N N . LYS A 1 189 ? 6.844 -28.163 27.853 1.00 92.75 189 LYS A N 1
ATOM 1482 C CA . LYS A 1 189 ? 6.016 -27.499 28.872 1.00 92.75 189 LYS A CA 1
ATOM 1483 C C . LYS A 1 189 ? 5.075 -28.470 29.573 1.00 92.75 189 LYS A C 1
ATOM 1485 O O . LYS A 1 189 ? 4.883 -28.335 30.777 1.00 92.75 189 LYS A O 1
ATOM 1490 N N . GLU A 1 190 ? 4.509 -29.424 28.840 1.00 93.81 190 GLU A N 1
ATOM 1491 C CA . GLU A 1 190 ? 3.661 -30.477 29.402 1.00 93.81 190 GLU A CA 1
ATOM 1492 C C . GLU A 1 190 ? 4.469 -31.382 30.344 1.00 93.81 190 GLU A C 1
ATOM 1494 O O . GLU A 1 190 ? 4.059 -31.615 31.479 1.00 93.81 190 GLU A O 1
ATOM 1499 N N . ASN A 1 191 ? 5.682 -31.775 29.944 1.00 91.44 191 ASN A N 1
ATOM 1500 C CA . ASN A 1 191 ? 6.590 -32.570 30.778 1.00 91.44 191 ASN A CA 1
ATOM 1501 C C . ASN A 1 191 ? 7.123 -31.813 32.008 1.00 91.44 191 ASN A C 1
ATOM 1503 O O . ASN A 1 191 ? 7.477 -32.430 33.012 1.00 91.44 191 ASN A O 1
ATOM 1507 N N . GLN A 1 192 ? 7.197 -30.481 31.946 1.00 87.44 192 GLN A N 1
ATOM 1508 C CA . GLN A 1 192 ? 7.608 -29.635 33.070 1.00 87.44 192 GLN A CA 1
ATOM 1509 C C . GLN A 1 192 ? 6.463 -29.287 34.023 1.00 87.44 192 GLN A C 1
ATOM 1511 O O . GLN A 1 192 ? 6.722 -28.641 35.040 1.00 87.44 192 GLN A O 1
ATOM 1516 N N . GLN A 1 193 ? 5.219 -29.683 33.735 1.00 81.69 193 GLN A N 1
ATOM 1517 C CA . GLN A 1 193 ? 4.110 -29.416 34.639 1.00 81.69 193 GLN A CA 1
ATOM 1518 C C . GLN A 1 193 ? 4.290 -30.270 35.907 1.00 81.69 193 GLN A C 1
ATOM 1520 O O . GLN A 1 193 ? 4.212 -31.500 35.839 1.00 81.69 193 GLN A O 1
ATOM 1525 N N . PRO A 1 194 ? 4.572 -29.658 37.075 1.00 76.88 194 PRO A N 1
ATOM 1526 C CA . PRO A 1 194 ? 4.744 -30.412 38.303 1.00 76.88 194 PRO A CA 1
ATOM 1527 C C . PRO A 1 194 ? 3.430 -31.127 38.600 1.00 76.88 194 PRO A C 1
ATOM 1529 O O . PRO A 1 194 ? 2.377 -30.490 38.651 1.00 76.88 194 PRO A O 1
ATOM 1532 N N . VAL A 1 195 ? 3.503 -32.450 38.763 1.00 75.88 195 VAL A N 1
ATOM 1533 C CA . VAL A 1 195 ? 2.375 -33.284 39.179 1.00 75.88 195 VAL A CA 1
ATOM 1534 C C . VAL A 1 195 ? 1.828 -32.676 40.464 1.00 75.88 195 VAL A C 1
ATOM 1536 O O . VAL A 1 195 ? 2.481 -32.727 41.508 1.00 75.88 195 VAL A O 1
ATOM 1539 N N . GLU A 1 196 ? 0.675 -32.019 40.358 1.00 67.31 196 GLU A N 1
ATOM 1540 C CA . GLU A 1 196 ? 0.020 -31.378 41.487 1.00 67.31 196 GLU A CA 1
ATOM 1541 C C . GLU A 1 196 ? -0.221 -32.473 42.536 1.00 67.31 196 GLU A C 1
ATOM 1543 O O . GLU A 1 196 ? -0.866 -33.483 42.226 1.00 67.31 196 GLU A O 1
ATOM 1548 N N . PRO A 1 197 ? 0.366 -32.371 43.743 1.00 67.75 197 PRO A N 1
ATOM 1549 C CA . PRO A 1 197 ? 0.202 -33.409 44.741 1.00 67.75 197 PRO A CA 1
ATOM 1550 C C . PRO A 1 197 ? -1.283 -33.485 45.072 1.00 67.75 197 PRO A C 1
ATOM 1552 O O . PRO A 1 197 ? -1.882 -32.488 45.473 1.00 67.75 197 PRO A O 1
ATOM 1555 N N . ALA A 1 198 ? -1.868 -34.666 44.867 1.00 60.12 198 ALA A N 1
ATOM 1556 C CA . ALA A 1 198 ? -3.264 -34.944 45.158 1.00 60.12 198 ALA A CA 1
ATOM 1557 C C . ALA A 1 198 ? -3.586 -34.502 46.595 1.00 60.12 198 ALA A C 1
ATOM 1559 O O . ALA A 1 198 ? -3.234 -35.180 47.564 1.00 60.12 198 ALA A O 1
ATOM 1560 N N . TYR A 1 199 ? -4.230 -33.341 46.733 1.00 62.59 199 TYR A N 1
ATOM 1561 C CA . TYR A 1 199 ? -4.729 -32.863 48.010 1.00 62.59 199 TYR A CA 1
ATOM 1562 C C . TYR A 1 199 ? -5.865 -33.789 48.436 1.00 62.59 199 TYR A C 1
ATOM 1564 O O . TYR A 1 199 ? -6.962 -33.790 47.876 1.00 62.59 199 TYR A O 1
ATOM 1572 N N . PHE A 1 200 ? -5.560 -34.622 49.426 1.00 55.28 200 PHE A N 1
ATOM 1573 C CA . PHE A 1 200 ? -6.534 -35.428 50.133 1.00 55.28 200 PHE A CA 1
ATOM 1574 C C . PHE A 1 200 ? -7.593 -34.540 50.799 1.00 55.28 200 PHE A C 1
ATOM 1576 O O . PHE A 1 200 ? -7.269 -33.613 51.532 1.00 55.28 200 PHE A O 1
ATOM 1583 N N . ALA A 1 201 ? -8.843 -34.951 50.587 1.00 52.12 201 ALA A N 1
ATOM 1584 C CA . ALA A 1 201 ? -9.980 -34.881 51.500 1.00 52.12 201 ALA A CA 1
ATOM 1585 C C . ALA A 1 201 ? -10.463 -33.501 51.995 1.00 52.12 201 ALA A C 1
ATOM 1587 O O . ALA A 1 201 ? -9.850 -32.808 52.802 1.00 52.12 201 ALA A O 1
ATOM 1588 N N . ALA A 1 202 ? -11.690 -33.210 51.563 1.00 56.25 202 ALA A N 1
ATOM 1589 C CA . ALA A 1 202 ? -12.594 -32.170 52.019 1.00 56.25 202 ALA A CA 1
ATOM 1590 C C . ALA A 1 202 ? -12.680 -32.017 53.551 1.00 56.25 202 ALA A C 1
ATOM 1592 O O . ALA A 1 202 ? -12.932 -32.982 54.273 1.00 56.25 202 ALA A O 1
ATOM 1593 N N . ALA A 1 203 ? -12.609 -30.766 54.012 1.00 64.12 203 ALA A N 1
ATOM 1594 C CA . ALA A 1 203 ? -13.141 -30.338 55.302 1.00 64.12 203 ALA A CA 1
ATOM 1595 C C . ALA A 1 203 ? -14.441 -29.526 55.091 1.00 64.12 203 ALA A C 1
ATOM 1597 O O . ALA A 1 203 ? -14.581 -28.868 54.056 1.00 64.12 203 ALA A O 1
ATOM 1598 N N . PRO A 1 204 ? -15.410 -29.569 56.028 1.00 60.38 204 PRO A N 1
ATOM 1599 C CA . PRO A 1 204 ? -16.756 -29.040 55.820 1.00 60.38 204 PRO A CA 1
ATOM 1600 C C . PRO A 1 204 ? -16.816 -27.515 55.978 1.00 60.38 204 PRO A C 1
ATOM 1602 O O . PRO A 1 204 ? -16.162 -26.936 56.844 1.00 60.38 204 PRO A O 1
ATOM 1605 N N . LEU A 1 205 ? -17.661 -26.886 55.158 1.00 65.88 205 LEU A N 1
ATOM 1606 C CA . LEU A 1 205 ? -17.986 -25.458 55.189 1.00 65.88 205 LEU A CA 1
ATOM 1607 C C . LEU A 1 205 ? -18.593 -25.023 56.542 1.00 65.88 205 LEU A C 1
ATOM 1609 O O . LEU A 1 205 ? -19.446 -25.738 57.077 1.00 65.88 205 LEU A O 1
ATOM 1613 N N . PRO A 1 206 ? -18.241 -23.835 57.069 1.00 69.38 206 PRO A N 1
ATOM 1614 C CA . PRO A 1 206 ? -18.939 -23.236 58.203 1.00 69.38 206 PRO A CA 1
ATOM 1615 C C . PRO A 1 206 ? -20.310 -22.653 57.789 1.00 69.38 206 PRO A C 1
ATOM 1617 O O . PRO A 1 206 ? -20.483 -22.225 56.644 1.00 69.38 206 PRO A O 1
ATOM 1620 N N . PRO A 1 207 ? -21.296 -22.615 58.706 1.00 62.91 207 PRO A N 1
ATOM 1621 C CA . PRO A 1 207 ? -22.656 -22.169 58.413 1.00 62.91 207 PRO A CA 1
ATOM 1622 C C . PRO A 1 207 ? -22.752 -20.650 58.196 1.00 62.91 207 PRO A C 1
ATOM 1624 O O . PRO A 1 207 ? -22.151 -19.859 58.924 1.00 62.91 207 PRO A O 1
ATOM 1627 N N . SER A 1 208 ? -23.560 -20.253 57.209 1.00 64.44 208 SER A N 1
ATOM 1628 C CA . SER A 1 208 ? -23.945 -18.862 56.940 1.00 64.44 208 SER A CA 1
ATOM 1629 C C . SER A 1 208 ? -24.693 -18.219 58.122 1.00 64.44 208 SER A C 1
ATOM 1631 O O . SER A 1 208 ? -25.545 -18.875 58.727 1.00 64.44 208 SER A O 1
ATOM 1633 N N . PRO A 1 209 ? -24.459 -16.927 58.421 1.00 62.84 209 PRO A N 1
ATOM 1634 C CA . PRO A 1 209 ? -25.263 -16.179 59.385 1.00 62.84 209 PRO A CA 1
ATOM 1635 C C . PRO A 1 209 ? -26.647 -15.802 58.810 1.00 62.84 209 PRO A C 1
ATOM 1637 O O . PRO A 1 209 ? -26.779 -15.612 57.597 1.00 62.84 209 PRO A O 1
ATOM 1640 N N . PRO A 1 210 ? -27.687 -15.677 59.658 1.00 60.75 210 PRO A N 1
ATOM 1641 C CA . PRO A 1 210 ? -29.044 -15.379 59.217 1.00 60.75 210 PRO A CA 1
ATOM 1642 C C . PRO A 1 210 ? -29.229 -13.896 58.870 1.00 60.75 210 PRO A C 1
ATOM 1644 O O . PRO A 1 210 ? -28.602 -13.007 59.446 1.00 60.75 210 PRO A O 1
ATOM 1647 N N . ALA A 1 211 ? -30.147 -13.644 57.936 1.00 51.84 211 ALA A N 1
ATOM 1648 C CA . ALA A 1 211 ? -30.580 -12.318 57.523 1.00 51.84 211 ALA A CA 1
ATOM 1649 C C . ALA A 1 211 ? -31.177 -11.530 58.703 1.00 51.84 211 ALA A C 1
ATOM 1651 O O . ALA A 1 211 ? -32.205 -11.911 59.264 1.00 51.84 211 ALA A O 1
ATOM 1652 N N . ALA A 1 212 ? -30.560 -10.401 59.052 1.00 45.44 212 ALA A N 1
ATOM 1653 C CA . ALA A 1 212 ? -31.160 -9.422 59.945 1.00 45.44 212 ALA A CA 1
ATOM 1654 C C . ALA A 1 212 ? -32.165 -8.570 59.156 1.00 45.44 212 ALA A C 1
ATOM 1656 O O . ALA A 1 212 ? -31.796 -7.695 58.373 1.00 45.44 212 ALA A O 1
ATOM 1657 N N . SER A 1 213 ? -33.454 -8.838 59.364 1.00 47.31 213 SER A N 1
ATOM 1658 C CA . SER A 1 213 ? -34.535 -7.926 59.003 1.00 47.31 213 SER A CA 1
ATOM 1659 C C . SER A 1 213 ? -34.460 -6.672 59.875 1.00 47.31 213 SER A C 1
ATOM 1661 O O . SER A 1 213 ? -34.673 -6.744 61.082 1.00 47.31 213 SER A O 1
ATOM 1663 N N . LEU A 1 214 ? -34.216 -5.511 59.267 1.00 41.94 214 LEU A N 1
ATOM 1664 C CA . LEU A 1 214 ? -34.470 -4.214 59.892 1.00 41.94 214 LEU A CA 1
ATOM 1665 C C . LEU A 1 214 ? -35.742 -3.626 59.285 1.00 41.94 214 LEU A C 1
ATOM 1667 O O . LEU A 1 214 ? -35.739 -3.044 58.205 1.00 41.94 214 LEU A O 1
ATOM 1671 N N . SER A 1 215 ? -36.849 -3.811 60.000 1.00 43.28 215 SER A N 1
ATOM 1672 C CA . SER A 1 215 ? -38.073 -3.036 59.832 1.00 43.28 215 SER A CA 1
ATOM 1673 C C . SER A 1 215 ? -38.366 -2.269 61.116 1.00 43.28 215 SER A C 1
ATOM 1675 O O . SER A 1 215 ? -38.374 -2.853 62.193 1.00 43.28 215 SER A O 1
ATOM 1677 N N . ARG A 1 216 ? -38.706 -0.988 60.923 1.00 41.25 216 ARG A N 1
ATOM 1678 C CA . ARG A 1 216 ? -39.479 -0.093 61.800 1.00 41.25 216 ARG A CA 1
ATOM 1679 C C . ARG A 1 216 ? -38.896 0.279 63.167 1.00 41.25 216 ARG A C 1
ATOM 1681 O O . ARG A 1 216 ? -39.044 -0.454 64.135 1.00 41.25 216 ARG A O 1
ATOM 1688 N N . VAL A 1 217 ? -38.507 1.552 63.277 1.00 45.66 217 VAL A N 1
ATOM 1689 C CA . VAL A 1 217 ? -38.886 2.388 64.425 1.00 45.66 217 VAL A CA 1
ATOM 1690 C C . VAL A 1 217 ? -39.460 3.708 63.905 1.00 45.66 217 VAL A C 1
ATOM 1692 O O . VAL A 1 217 ? -38.882 4.367 63.047 1.00 45.66 217 VAL A O 1
ATOM 1695 N N . ILE A 1 218 ? -40.655 4.003 64.407 1.00 46.81 218 ILE A N 1
ATOM 1696 C CA . ILE A 1 218 ? -41.458 5.217 64.254 1.00 46.81 218 ILE A CA 1
ATOM 1697 C C . ILE A 1 218 ? -40.933 6.265 65.244 1.00 46.81 218 ILE A C 1
ATOM 1699 O O . ILE A 1 218 ? -40.583 5.907 66.367 1.00 46.81 218 ILE A O 1
ATOM 1703 N N . GLY A 1 219 ? -40.950 7.544 64.866 1.00 39.59 219 GLY A N 1
ATOM 1704 C CA . GLY A 1 219 ? -40.701 8.647 65.793 1.00 39.59 219 GLY A CA 1
ATOM 1705 C C . GLY A 1 219 ? -40.951 10.017 65.168 1.00 39.59 219 GLY A C 1
ATOM 1706 O O . GLY A 1 219 ? -40.009 10.671 64.737 1.00 39.59 219 GLY A O 1
ATOM 1707 N N . ASP A 1 220 ? -42.221 10.421 65.128 1.00 46.12 220 ASP A N 1
ATOM 1708 C CA . ASP A 1 220 ? -42.667 11.810 64.967 1.00 46.12 220 ASP A CA 1
ATOM 1709 C C . ASP A 1 220 ? -42.217 12.683 66.150 1.00 46.12 220 ASP A C 1
ATOM 1711 O O . ASP A 1 220 ? -42.338 12.248 67.296 1.00 46.12 220 ASP A O 1
ATOM 1715 N N . ALA A 1 221 ? -41.825 13.938 65.881 1.00 41.44 221 ALA A N 1
ATOM 1716 C CA . ALA A 1 221 ? -42.167 15.110 66.705 1.00 41.44 221 ALA A CA 1
ATOM 1717 C C . ALA A 1 221 ? -41.719 16.443 66.049 1.00 41.44 221 ALA A C 1
ATOM 1719 O O . ALA A 1 221 ? -40.526 16.708 65.973 1.00 41.44 221 ALA A O 1
ATOM 1720 N N . MET A 1 222 ? -42.711 17.252 65.625 1.00 40.34 222 MET A N 1
ATOM 1721 C CA . MET A 1 222 ? -42.919 18.714 65.845 1.00 40.34 222 MET A CA 1
ATOM 1722 C C . MET A 1 222 ? -41.714 19.666 65.652 1.00 40.34 222 MET A C 1
ATOM 1724 O O . MET A 1 222 ? -40.681 19.475 66.271 1.00 40.34 222 MET A O 1
ATOM 1728 N N . GLY A 1 223 ? -41.727 20.801 64.945 1.00 34.41 223 GLY A N 1
ATOM 1729 C CA . GLY A 1 223 ? -42.702 21.744 64.365 1.00 34.41 223 GLY A CA 1
ATOM 1730 C C . GLY A 1 223 ? -41.862 22.964 63.875 1.00 34.41 223 GLY A C 1
ATOM 1731 O O . GLY A 1 223 ? -40.715 23.091 64.289 1.00 34.41 223 GLY A O 1
ATOM 1732 N N . VAL A 1 224 ? -42.243 23.834 62.929 1.00 39.66 224 VAL A N 1
ATOM 1733 C CA . VAL A 1 224 ? -43.146 25.002 63.065 1.00 39.66 224 VAL A CA 1
ATOM 1734 C C . VAL A 1 224 ? -42.737 26.023 61.959 1.00 39.66 224 VAL A C 1
ATOM 1736 O O . VAL A 1 224 ? -41.567 26.374 61.875 1.00 39.66 224 VAL A O 1
ATOM 1739 N N . VAL A 1 225 ? -43.717 26.426 61.125 1.00 40.78 225 VAL A N 1
ATOM 1740 C CA . VAL A 1 225 ? -43.883 27.578 60.175 1.00 40.78 225 VAL A CA 1
ATOM 1741 C C . VAL A 1 225 ? -42.744 28.132 59.295 1.00 40.78 225 VAL A C 1
ATOM 1743 O O . VAL A 1 225 ? -41.762 28.664 59.796 1.00 40.78 225 VAL A O 1
ATOM 1746 N N . ALA A 1 226 ? -43.003 28.210 57.978 1.00 38.69 226 ALA A N 1
ATOM 1747 C CA . ALA A 1 226 ? -43.428 29.418 57.216 1.00 38.69 226 ALA A CA 1
ATOM 1748 C C . ALA A 1 226 ? -43.321 29.099 55.699 1.00 38.69 226 ALA A C 1
ATOM 1750 O O . ALA A 1 226 ? -42.283 28.628 55.251 1.00 38.69 226 ALA A O 1
ATOM 1751 N N . ASP A 1 227 ? -44.420 29.002 54.948 1.00 38.22 227 ASP A N 1
ATOM 1752 C CA . ASP A 1 227 ? -45.112 30.073 54.195 1.00 38.22 227 ASP A CA 1
ATOM 1753 C C . ASP A 1 227 ? -44.449 30.413 52.836 1.00 38.22 227 ASP A C 1
ATOM 1755 O O . ASP A 1 227 ? -43.533 31.221 52.783 1.00 38.22 227 ASP A O 1
ATOM 1759 N N . GLU A 1 228 ? -44.860 29.728 51.756 1.00 47.09 228 GLU A N 1
ATOM 1760 C CA . GLU A 1 228 ? -45.335 30.315 50.476 1.00 47.09 228 GLU A CA 1
ATOM 1761 C C . GLU A 1 228 ? -45.589 29.225 49.397 1.00 47.09 228 GLU A C 1
ATOM 1763 O O . GLU A 1 228 ? -44.906 28.195 49.399 1.00 47.09 228 GLU A O 1
ATOM 1768 N N . PRO A 1 229 ? -46.551 29.406 48.460 1.00 52.72 229 PRO A N 1
ATOM 1769 C CA . PRO A 1 229 ? -46.875 28.416 47.428 1.00 52.72 229 PRO A CA 1
ATOM 1770 C C . PRO A 1 229 ? -46.471 28.817 45.984 1.00 52.72 229 PRO A C 1
ATOM 1772 O O . PRO A 1 229 ? -46.228 29.982 45.689 1.00 52.72 229 PRO A O 1
ATOM 1775 N N . ILE A 1 230 ? -46.628 27.842 45.062 1.00 49.47 230 ILE A N 1
ATOM 1776 C CA . ILE A 1 230 ? -46.722 27.922 43.571 1.00 49.47 230 ILE A CA 1
ATOM 1777 C C . ILE A 1 230 ? -45.373 27.639 42.825 1.00 49.47 230 ILE A C 1
ATOM 1779 O O . ILE A 1 230 ? -44.316 28.016 43.311 1.00 49.47 230 ILE A O 1
ATOM 1783 N N . PRO A 1 231 ? -45.339 27.017 41.618 1.00 42.88 231 PRO A N 1
ATOM 1784 C CA . PRO A 1 231 ? -45.684 25.635 41.263 1.00 42.88 231 PRO A CA 1
ATOM 1785 C C . PRO A 1 231 ? -44.588 24.916 40.412 1.00 42.88 231 PRO A C 1
ATOM 1787 O O . PRO A 1 231 ? -43.773 25.523 39.730 1.00 42.88 231 PRO A O 1
ATOM 1790 N N . THR A 1 232 ? -44.645 23.584 40.392 1.00 38.94 232 THR A N 1
ATOM 1791 C CA . THR A 1 232 ? -44.363 22.675 39.256 1.00 38.94 232 THR A CA 1
ATOM 1792 C C . THR A 1 232 ? -43.300 23.069 38.208 1.00 38.94 232 THR A C 1
ATOM 1794 O O . THR A 1 232 ? -43.613 23.802 37.279 1.00 38.94 232 THR A O 1
ATOM 1797 N N . THR A 1 233 ? -42.112 22.443 38.244 1.00 38.78 233 THR A N 1
ATOM 1798 C CA . THR A 1 233 ? -41.459 21.731 37.108 1.00 38.78 233 THR A CA 1
ATOM 1799 C C . THR A 1 233 ? -40.213 20.985 37.630 1.00 38.78 233 THR A C 1
ATOM 1801 O O . THR A 1 233 ? -39.256 21.644 38.030 1.00 38.78 233 THR A O 1
ATOM 1804 N N . PRO A 1 234 ? -40.132 19.642 37.613 1.00 38.75 234 PRO A N 1
ATOM 1805 C CA . PRO A 1 234 ? -38.845 18.962 37.681 1.00 38.75 234 PRO A CA 1
ATOM 1806 C C . PRO A 1 234 ? -38.229 18.963 36.277 1.00 38.75 234 PRO A C 1
ATOM 1808 O O . PRO A 1 234 ? -38.667 18.223 35.396 1.00 38.75 234 PRO A O 1
ATOM 1811 N N . GLN A 1 235 ? -37.218 19.809 36.058 1.00 35.28 235 GLN A N 1
ATOM 1812 C CA . GLN A 1 235 ? -36.275 19.594 34.965 1.00 35.28 235 GLN A CA 1
ATOM 1813 C C . GLN A 1 235 ? -35.560 18.270 35.231 1.00 35.28 235 GLN A C 1
ATOM 1815 O O . GLN A 1 235 ? -34.828 18.123 36.210 1.00 35.28 235 GLN A O 1
ATOM 1820 N N . ALA A 1 236 ? -35.809 17.303 34.354 1.00 36.06 236 ALA A N 1
ATOM 1821 C CA . ALA A 1 236 ? -35.012 16.103 34.244 1.00 36.06 236 ALA A CA 1
ATOM 1822 C C . ALA A 1 236 ? -33.554 16.509 33.987 1.00 36.06 236 ALA A C 1
ATOM 1824 O O . ALA A 1 236 ? -33.207 17.017 32.922 1.00 36.06 236 ALA A O 1
ATOM 1825 N N . HIS A 1 237 ? -32.698 16.280 34.978 1.00 40.03 237 HIS A N 1
ATOM 1826 C CA . HIS A 1 237 ? -31.285 16.058 34.734 1.00 40.03 237 HIS A CA 1
ATOM 1827 C C . HIS A 1 237 ? -31.164 14.727 33.980 1.00 40.03 237 HIS A C 1
ATOM 1829 O O . HIS A 1 237 ? -31.046 13.669 34.593 1.00 40.03 237 HIS A O 1
ATOM 1835 N N . GLU A 1 238 ? -31.199 14.764 32.646 1.00 39.81 238 GLU A N 1
ATOM 1836 C CA . GLU A 1 238 ? -30.630 13.687 31.835 1.00 39.81 238 GLU A CA 1
ATOM 1837 C C . GLU A 1 238 ? -29.103 13.766 31.948 1.00 39.81 238 GLU A C 1
ATOM 1839 O O . GLU A 1 238 ? -28.397 14.335 31.119 1.00 39.81 238 GLU A O 1
ATOM 1844 N N . GLN A 1 239 ? -28.588 13.208 33.041 1.00 42.84 239 GLN A N 1
ATOM 1845 C CA . GLN A 1 239 ? -27.303 12.530 33.014 1.00 42.84 239 GLN A CA 1
ATOM 1846 C C . GLN A 1 239 ? -27.550 11.147 32.412 1.00 42.84 239 GLN A C 1
ATOM 1848 O O . GLN A 1 239 ? -28.022 10.242 33.094 1.00 42.84 239 GLN A O 1
ATOM 1853 N N . ILE A 1 240 ? -27.252 11.002 31.123 1.00 40.41 240 ILE A N 1
ATOM 1854 C CA . ILE A 1 240 ? -27.107 9.704 30.465 1.00 40.41 240 ILE A CA 1
ATOM 1855 C C . ILE A 1 240 ? -25.693 9.669 29.866 1.00 40.41 240 ILE A C 1
ATOM 1857 O O . ILE A 1 240 ? -25.413 10.244 28.816 1.00 40.41 240 ILE A O 1
ATOM 1861 N N . THR A 1 241 ? -24.792 9.051 30.635 1.00 35.78 241 THR A N 1
ATOM 1862 C CA . THR A 1 241 ? -23.756 8.093 30.192 1.00 35.78 241 THR A CA 1
ATOM 1863 C C . THR A 1 241 ? -24.174 7.389 28.892 1.00 35.78 241 THR A C 1
ATOM 1865 O O . THR A 1 241 ? -25.298 6.928 28.793 1.00 35.78 241 THR A O 1
ATOM 1868 N N . ASP A 1 242 ? -23.391 7.204 27.838 1.00 37.66 242 ASP A N 1
ATOM 1869 C CA . ASP A 1 242 ? -21.972 6.895 27.728 1.00 37.66 242 ASP A CA 1
ATOM 1870 C C . ASP A 1 242 ? -21.590 6.980 26.222 1.00 37.66 242 ASP A C 1
ATOM 1872 O O . ASP A 1 242 ? -22.465 7.113 25.353 1.00 37.66 242 ASP A O 1
ATOM 1876 N N . PRO A 1 243 ? -20.293 6.931 25.873 1.00 46.72 243 PRO A N 1
ATOM 1877 C CA . PRO A 1 243 ? -19.781 7.208 24.546 1.00 46.72 243 PRO A CA 1
ATOM 1878 C C . PRO A 1 243 ? -20.080 6.065 23.582 1.00 46.72 243 PRO A C 1
ATOM 1880 O O . PRO A 1 243 ? -19.733 4.918 23.828 1.00 46.72 243 PRO A O 1
ATOM 1883 N N . ARG A 1 244 ? -20.659 6.443 22.439 1.00 41.94 244 ARG A N 1
ATOM 1884 C CA . ARG A 1 244 ? -20.536 5.833 21.107 1.00 41.94 244 ARG A CA 1
ATOM 1885 C C . ARG A 1 244 ? -19.636 4.588 21.074 1.00 41.94 244 ARG A C 1
ATOM 1887 O O . ARG A 1 244 ? -18.480 4.657 20.654 1.00 41.94 244 ARG A O 1
AT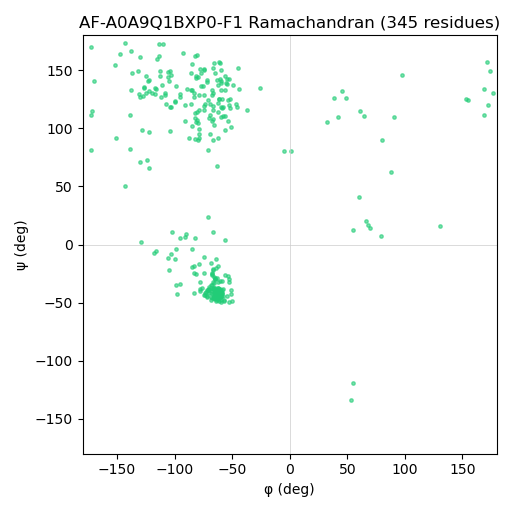OM 1894 N N . GLU A 1 245 ? -20.202 3.459 21.481 1.00 40.91 245 GLU A N 1
ATOM 1895 C CA . GLU A 1 245 ? -19.576 2.154 21.355 1.00 40.91 245 GLU A CA 1
ATOM 1896 C C . GLU A 1 245 ? -19.480 1.866 19.855 1.00 40.91 245 GLU A C 1
ATOM 1898 O O . GLU A 1 245 ? -20.464 1.640 19.146 1.00 40.91 245 GLU A O 1
ATOM 1903 N N . MET A 1 246 ? -18.272 2.040 19.329 1.00 51.66 246 MET A N 1
ATOM 1904 C CA . MET A 1 246 ? -17.933 1.634 17.977 1.00 51.66 246 MET A CA 1
ATOM 1905 C C . MET A 1 246 ? -18.253 0.140 17.857 1.00 51.66 246 MET A C 1
ATOM 1907 O O . MET A 1 246 ? -17.827 -0.614 18.731 1.00 51.66 246 MET A O 1
ATOM 1911 N N . PRO A 1 247 ? -18.934 -0.325 16.792 1.00 45.47 247 PRO A N 1
ATOM 1912 C CA . PRO A 1 247 ? -18.980 -1.751 16.523 1.00 45.47 247 PRO A CA 1
ATOM 1913 C C . PRO A 1 247 ? -17.531 -2.202 16.375 1.00 45.47 247 PRO A C 1
ATOM 1915 O O . PRO A 1 247 ? -16.833 -1.772 15.449 1.00 45.47 247 PRO A O 1
ATOM 1918 N N . ALA A 1 248 ? -17.060 -2.986 17.345 1.00 47.16 248 ALA A N 1
ATOM 1919 C CA . ALA A 1 248 ? -15.730 -3.553 17.306 1.00 47.16 248 ALA A CA 1
ATOM 1920 C C . ALA A 1 248 ? -15.593 -4.243 15.941 1.00 47.16 248 ALA A C 1
ATOM 1922 O O . ALA A 1 248 ? -16.467 -5.045 15.588 1.00 47.16 248 ALA A O 1
ATOM 1923 N N . PRO A 1 249 ? -14.571 -3.907 15.132 1.00 54.00 249 PRO A N 1
ATOM 1924 C CA . PRO A 1 249 ? -14.319 -4.649 13.910 1.00 54.00 249 PRO A CA 1
ATOM 1925 C C . PRO A 1 249 ? -14.232 -6.107 14.333 1.00 54.00 249 PRO A C 1
ATOM 1927 O O . PRO A 1 249 ? -13.434 -6.432 15.213 1.00 54.00 249 PRO A O 1
ATOM 1930 N N . SER A 1 250 ? -15.112 -6.957 13.791 1.00 53.53 250 SER A N 1
ATOM 1931 C CA . SER A 1 250 ? -15.153 -8.374 14.150 1.00 53.53 250 SER A CA 1
ATOM 1932 C C . SER A 1 250 ? -13.714 -8.878 14.145 1.00 53.53 250 SER A C 1
ATOM 1934 O O . SER A 1 250 ? -13.045 -8.764 13.115 1.00 53.53 250 SER A O 1
ATOM 1936 N N . THR A 1 251 ? -13.212 -9.335 15.289 1.00 56.25 251 THR A N 1
ATOM 1937 C CA . THR A 1 251 ? -11.796 -9.681 15.504 1.00 56.25 251 THR A CA 1
ATOM 1938 C C . THR A 1 251 ? -11.283 -10.661 14.445 1.00 56.25 251 THR A C 1
ATOM 1940 O O . THR A 1 251 ? -10.137 -10.565 14.009 1.00 56.25 251 THR A O 1
ATOM 1943 N N . ASN A 1 252 ? -12.185 -11.500 13.928 1.00 58.81 252 ASN A N 1
ATOM 1944 C CA . ASN A 1 252 ? -11.975 -12.413 12.804 1.00 58.81 252 ASN A CA 1
ATOM 1945 C C . ASN A 1 252 ? -11.551 -11.718 11.496 1.00 58.81 252 ASN A C 1
ATOM 1947 O O . ASN A 1 252 ? -10.806 -12.289 10.711 1.00 58.81 252 ASN A O 1
ATOM 1951 N N . SER A 1 253 ? -11.994 -10.486 11.239 1.00 80.38 253 SER A N 1
ATOM 1952 C CA . SER A 1 253 ? -11.629 -9.748 10.025 1.00 80.38 253 SER A CA 1
ATOM 1953 C C . SER A 1 253 ? -10.229 -9.147 10.110 1.00 80.38 253 SER A C 1
ATOM 1955 O O . SER A 1 253 ? -9.571 -9.032 9.079 1.00 80.38 253 SER A O 1
ATOM 1957 N N . LEU A 1 254 ? -9.769 -8.742 11.298 1.00 85.31 254 LEU A N 1
ATOM 1958 C CA . LEU A 1 254 ? -8.449 -8.126 11.451 1.00 85.31 254 LEU A CA 1
ATOM 1959 C C . LEU A 1 254 ? -7.332 -9.164 11.352 1.00 85.31 254 LEU A C 1
ATOM 1961 O O . LEU A 1 254 ? -6.355 -8.926 10.647 1.00 85.31 254 LEU A O 1
ATOM 1965 N N . SER A 1 255 ? -7.491 -10.324 11.992 1.00 85.12 255 SER A N 1
ATOM 1966 C CA . SER A 1 255 ? -6.517 -11.419 11.906 1.00 85.12 255 SER A CA 1
ATOM 1967 C C . SER A 1 255 ? -6.326 -11.907 10.466 1.00 85.12 255 SER A C 1
ATOM 1969 O O . SER A 1 255 ? -5.188 -12.062 10.024 1.00 85.12 255 SER A O 1
ATOM 1971 N N . LEU A 1 256 ? -7.418 -12.055 9.707 1.00 85.81 256 LEU A N 1
ATOM 1972 C CA . LEU A 1 256 ? -7.365 -12.413 8.287 1.00 85.81 256 LEU A CA 1
ATOM 1973 C C . LEU A 1 256 ? -6.630 -11.360 7.452 1.00 85.81 256 LEU A C 1
ATOM 1975 O O . LEU A 1 256 ? -5.758 -11.714 6.665 1.00 85.81 256 LEU A O 1
ATOM 1979 N N . ILE A 1 257 ? -6.910 -10.069 7.665 1.00 87.06 257 ILE A N 1
ATOM 1980 C CA . ILE A 1 257 ? -6.220 -8.983 6.950 1.00 87.06 257 ILE A CA 1
ATOM 1981 C C . ILE A 1 257 ? -4.709 -9.021 7.208 1.00 87.06 257 ILE A C 1
ATOM 1983 O O . ILE A 1 257 ? -3.928 -8.862 6.267 1.00 87.06 257 ILE A O 1
ATOM 1987 N N . LEU A 1 258 ? -4.300 -9.220 8.465 1.00 88.00 258 LEU A N 1
ATOM 1988 C CA . LEU A 1 258 ? -2.885 -9.293 8.835 1.00 88.00 258 LEU A CA 1
ATOM 1989 C C . LEU A 1 258 ? -2.199 -10.488 8.156 1.00 88.00 258 LEU A C 1
ATOM 1991 O O . LEU A 1 258 ? -1.124 -10.330 7.582 1.00 88.00 258 LEU A O 1
ATOM 1995 N N . MET A 1 259 ? -2.855 -11.651 8.144 1.00 84.56 259 MET A N 1
ATOM 1996 C CA . MET A 1 259 ? -2.321 -12.869 7.534 1.00 84.56 259 MET A CA 1
ATOM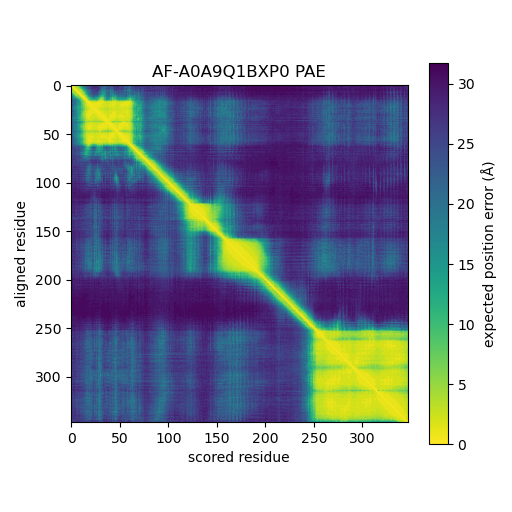 1997 C C . MET A 1 259 ? -2.231 -12.779 6.000 1.00 84.56 259 MET A C 1
ATOM 1999 O O . MET A 1 259 ? -1.196 -13.118 5.429 1.00 84.56 259 MET A O 1
ATOM 2003 N N . GLU A 1 260 ? -3.276 -12.286 5.326 1.00 85.19 260 GLU A N 1
ATOM 2004 C CA . GLU A 1 260 ? -3.333 -12.172 3.858 1.00 85.19 260 GLU A CA 1
ATOM 2005 C C . GLU A 1 260 ? -2.307 -11.181 3.298 1.00 85.19 260 GLU A C 1
ATOM 2007 O O . GLU A 1 260 ? -1.689 -11.431 2.264 1.00 85.19 260 GLU A O 1
ATOM 2012 N N . CYS A 1 261 ? -2.115 -10.041 3.968 1.00 84.38 261 CYS A N 1
ATOM 2013 C CA . CYS A 1 261 ? -1.214 -8.997 3.475 1.00 84.38 261 CYS A CA 1
ATOM 2014 C C . CYS A 1 261 ? 0.269 -9.311 3.739 1.00 84.38 261 CYS A C 1
ATOM 2016 O O . CYS A 1 261 ? 1.149 -8.674 3.147 1.00 84.38 261 CYS A O 1
ATOM 2018 N N . GLY A 1 262 ? 0.562 -10.253 4.643 1.00 85.19 262 GLY A N 1
ATOM 2019 C CA . GLY A 1 262 ? 1.917 -10.548 5.098 1.00 85.19 262 GLY A CA 1
ATOM 2020 C C . GLY A 1 262 ? 2.643 -9.292 5.594 1.00 85.19 262 GLY A C 1
ATOM 2021 O O . GLY A 1 262 ? 2.084 -8.467 6.309 1.00 85.19 262 GLY A O 1
ATOM 2022 N N . HIS A 1 263 ? 3.895 -9.113 5.169 1.00 88.12 263 HIS A N 1
ATOM 2023 C CA . HIS A 1 263 ? 4.729 -7.974 5.575 1.00 88.12 263 HIS A CA 1
ATOM 2024 C C . HIS A 1 263 ? 4.610 -6.750 4.640 1.00 88.12 263 HIS A C 1
ATOM 2026 O O . HIS A 1 263 ? 5.383 -5.794 4.762 1.00 88.12 263 HIS A O 1
ATOM 2032 N N . ASP A 1 264 ? 3.660 -6.739 3.692 1.00 92.12 264 ASP A N 1
ATOM 2033 C CA . ASP A 1 264 ? 3.452 -5.586 2.809 1.00 92.12 264 ASP A CA 1
ATOM 2034 C C . ASP A 1 264 ? 2.659 -4.477 3.519 1.00 92.12 264 ASP A C 1
ATOM 2036 O O . ASP A 1 264 ? 1.426 -4.415 3.497 1.00 92.12 264 ASP A O 1
ATOM 2040 N N . ARG A 1 265 ? 3.402 -3.522 4.087 1.00 94.00 265 ARG A N 1
ATOM 2041 C CA . ARG A 1 265 ? 2.866 -2.321 4.752 1.00 94.00 265 ARG A CA 1
ATOM 2042 C C . ARG A 1 265 ? 1.889 -1.521 3.887 1.00 94.00 265 ARG A C 1
ATOM 2044 O O . ARG A 1 265 ? 0.966 -0.905 4.415 1.00 94.00 265 ARG A O 1
ATOM 2051 N N . THR A 1 266 ? 2.075 -1.504 2.567 1.00 95.50 266 THR A N 1
ATOM 2052 C CA . THR A 1 266 ? 1.219 -0.745 1.640 1.00 95.50 266 THR A CA 1
ATOM 2053 C C . THR A 1 266 ? -0.149 -1.411 1.506 1.00 95.50 266 THR A C 1
ATOM 2055 O O . THR A 1 266 ? -1.171 -0.723 1.474 1.00 95.50 266 THR A O 1
ATOM 2058 N N . GLN A 1 267 ? -0.178 -2.743 1.436 1.00 93.31 267 GLN A N 1
ATOM 2059 C CA . GLN A 1 267 ? -1.422 -3.512 1.428 1.00 93.31 267 GLN A CA 1
ATOM 2060 C C . GLN A 1 267 ? -2.136 -3.437 2.773 1.00 93.31 267 GLN A C 1
ATOM 2062 O O . GLN A 1 267 ? -3.314 -3.074 2.790 1.00 93.31 267 GLN A O 1
ATOM 2067 N N . LEU A 1 268 ? -1.406 -3.645 3.874 1.00 95.50 268 LEU A N 1
ATOM 2068 C CA . LEU A 1 268 ? -1.936 -3.503 5.231 1.00 95.50 268 LEU A CA 1
ATOM 2069 C C . LEU A 1 268 ? -2.597 -2.138 5.432 1.00 95.50 268 LEU A C 1
ATOM 2071 O O . LEU A 1 268 ? -3.753 -2.072 5.836 1.00 95.50 268 LEU A O 1
ATOM 2075 N N . ALA A 1 269 ? -1.924 -1.045 5.058 1.00 96.62 269 ALA A N 1
ATOM 2076 C CA . ALA A 1 269 ? -2.483 0.299 5.184 1.00 96.62 269 ALA A CA 1
ATOM 2077 C C . ALA A 1 269 ? -3.807 0.476 4.425 1.00 96.62 269 ALA A C 1
ATOM 2079 O O . ALA A 1 269 ? -4.713 1.135 4.925 1.00 96.62 269 ALA A O 1
ATOM 2080 N N . ARG A 1 270 ? -3.955 -0.113 3.230 1.00 95.75 270 ARG A N 1
ATOM 2081 C CA . ARG A 1 270 ? -5.204 -0.018 2.452 1.00 95.75 270 ARG A CA 1
ATOM 2082 C C . ARG A 1 270 ? -6.332 -0.850 3.059 1.00 95.75 270 ARG A C 1
ATOM 2084 O O . ARG A 1 270 ? -7.448 -0.350 3.168 1.00 95.75 270 ARG A O 1
ATOM 2091 N N . ARG A 1 271 ? -6.042 -2.089 3.464 1.00 95.25 271 ARG A N 1
ATOM 2092 C CA . ARG A 1 271 ? -7.041 -3.016 4.020 1.00 95.25 271 ARG A CA 1
ATOM 2093 C C . ARG A 1 271 ? -7.490 -2.598 5.417 1.00 95.25 271 ARG A C 1
ATOM 2095 O O . ARG A 1 271 ? -8.680 -2.614 5.706 1.00 95.25 271 ARG A O 1
ATOM 2102 N N . LEU A 1 272 ? -6.568 -2.120 6.250 1.00 95.44 272 LEU A N 1
ATOM 2103 C CA . LEU A 1 272 ? -6.908 -1.538 7.549 1.00 95.44 272 LEU A CA 1
ATOM 2104 C C . LEU A 1 272 ? -7.712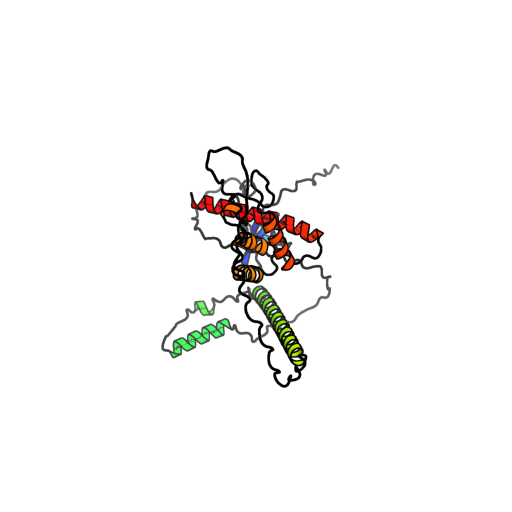 -0.244 7.384 1.00 95.44 272 LEU A C 1
ATOM 2106 O O . LEU A 1 272 ? -8.677 -0.034 8.109 1.00 95.44 272 LEU A O 1
ATOM 2110 N N . LEU A 1 273 ? -7.402 0.590 6.386 1.00 95.50 273 LEU A N 1
ATOM 2111 C CA . LEU A 1 273 ? -8.214 1.774 6.088 1.00 95.50 273 LEU A CA 1
ATOM 2112 C C . LEU A 1 273 ? -9.660 1.408 5.706 1.00 95.50 273 LEU A C 1
ATOM 2114 O O . LEU A 1 273 ? -10.584 2.114 6.093 1.00 95.50 273 LEU A O 1
ATOM 2118 N N . GLU A 1 274 ? -9.862 0.322 4.956 1.00 94.50 274 GLU A N 1
ATOM 2119 C CA . GLU A 1 274 ? -11.190 -0.222 4.626 1.00 94.50 274 GLU A CA 1
ATOM 2120 C C . GLU A 1 274 ? -11.942 -0.766 5.842 1.00 94.50 274 GLU A C 1
ATOM 2122 O O . GLU A 1 274 ? -13.166 -0.688 5.876 1.00 94.50 274 GLU A O 1
ATOM 2127 N N . ASN A 1 275 ? -11.218 -1.312 6.818 1.00 94.50 275 ASN A N 1
ATOM 2128 C CA . ASN A 1 275 ? -11.800 -1.933 8.001 1.00 94.50 275 ASN A CA 1
ATOM 2129 C C . ASN A 1 275 ? -12.149 -0.912 9.102 1.00 94.50 275 ASN A C 1
ATOM 2131 O O . ASN A 1 275 ? -13.225 -0.984 9.685 1.00 94.50 275 ASN A O 1
ATOM 2135 N N . PHE A 1 276 ? -11.274 0.067 9.355 1.00 95.31 276 PHE A N 1
ATOM 2136 C CA . PHE A 1 276 ? -11.443 1.051 10.435 1.00 95.31 276 PHE A CA 1
ATOM 2137 C C . PHE A 1 276 ? -12.344 2.236 10.069 1.00 95.31 276 PHE A C 1
ATOM 2139 O O . PHE A 1 276 ? -12.895 2.896 10.957 1.00 95.31 276 PHE A O 1
ATOM 2146 N N . PHE A 1 277 ? -12.470 2.544 8.776 1.00 96.62 277 PHE A N 1
ATOM 2147 C CA . PHE A 1 277 ? -13.182 3.727 8.308 1.00 96.62 277 PHE A CA 1
ATOM 2148 C C . PHE A 1 277 ? -14.266 3.354 7.313 1.00 96.62 277 PHE A C 1
ATOM 2150 O O . PHE A 1 277 ? -14.026 2.693 6.301 1.00 96.62 277 PHE A O 1
ATOM 2157 N N . SER A 1 278 ? -15.460 3.877 7.564 1.00 96.31 278 SER A N 1
ATOM 2158 C CA . SER A 1 278 ? -16.581 3.737 6.651 1.00 96.31 278 SER A CA 1
ATOM 2159 C C . SER A 1 278 ? -16.271 4.364 5.290 1.00 96.31 278 SER A C 1
ATOM 2161 O O . SER A 1 278 ? -15.482 5.309 5.157 1.00 96.31 278 SER A O 1
ATOM 2163 N N . THR A 1 279 ? -16.967 3.890 4.257 1.00 96.06 279 THR A N 1
ATOM 2164 C CA . THR A 1 279 ? -16.917 4.486 2.917 1.00 96.06 279 THR A CA 1
ATOM 2165 C C . THR A 1 279 ? -17.164 5.994 2.976 1.00 96.06 279 THR A C 1
ATOM 2167 O O . THR A 1 279 ? -16.428 6.753 2.354 1.00 96.06 279 THR A O 1
ATOM 2170 N N . GLN A 1 280 ? -18.126 6.460 3.780 1.00 96.00 280 GLN A N 1
ATOM 2171 C CA . GLN A 1 280 ? -18.459 7.883 3.846 1.00 96.00 280 GLN A CA 1
ATOM 2172 C C . GLN A 1 280 ? -17.369 8.735 4.517 1.00 96.00 280 GLN A C 1
ATOM 2174 O O . GLN A 1 280 ? -17.055 9.835 4.049 1.00 96.00 280 GLN A O 1
ATOM 2179 N N . GLU A 1 281 ? -16.728 8.227 5.572 1.00 96.19 281 GLU A N 1
ATOM 2180 C CA . GLU A 1 281 ? -15.554 8.881 6.168 1.00 96.19 281 GLU A CA 1
ATOM 2181 C C . GLU A 1 281 ? -14.421 8.974 5.140 1.00 96.19 281 GLU A C 1
ATOM 2183 O O . GLU A 1 281 ? -13.847 10.041 4.925 1.00 96.19 281 GLU A O 1
ATOM 2188 N N . ARG A 1 282 ? -14.154 7.894 4.403 1.00 96.44 282 ARG A N 1
ATOM 2189 C CA . ARG A 1 282 ? -13.118 7.858 3.359 1.00 96.44 282 ARG A CA 1
ATOM 2190 C C . ARG A 1 282 ? -13.401 8.791 2.179 1.00 96.44 282 ARG A C 1
ATOM 2192 O O . ARG A 1 282 ? -12.463 9.284 1.540 1.00 96.44 282 ARG A O 1
ATOM 2199 N N . LEU A 1 283 ? -14.671 9.067 1.885 1.00 95.75 283 LEU A N 1
ATOM 2200 C CA . LEU A 1 283 ? -15.100 10.006 0.844 1.00 95.75 283 LEU A CA 1
ATOM 2201 C C . LEU A 1 283 ? -15.078 11.469 1.280 1.00 95.75 283 LEU A C 1
ATOM 2203 O O . LEU A 1 283 ? -14.923 12.337 0.421 1.00 95.75 283 LEU A O 1
ATOM 2207 N N . SER A 1 284 ? -15.193 11.761 2.573 1.00 95.62 284 SER A N 1
ATOM 2208 C CA . SER A 1 284 ? -15.253 13.136 3.095 1.00 95.62 284 SER A CA 1
ATOM 2209 C C . SER A 1 284 ? -13.954 13.601 3.767 1.00 95.62 284 SER A C 1
ATOM 2211 O O . SER A 1 284 ? -13.676 14.800 3.789 1.00 95.62 284 SER A O 1
ATOM 2213 N N . CYS A 1 285 ? -13.103 12.674 4.212 1.00 97.06 285 CYS A N 1
ATOM 2214 C CA . CYS A 1 285 ? -11.894 12.965 4.985 1.00 97.06 285 CYS A CA 1
ATOM 2215 C C . CYS A 1 285 ? -10.588 12.622 4.236 1.00 97.06 285 CYS A C 1
ATOM 2217 O O . CYS A 1 285 ? -10.605 12.055 3.135 1.00 97.06 285 CYS A O 1
ATOM 2219 N N . ASN A 1 286 ? -9.443 13.001 4.812 1.00 96.81 286 ASN A N 1
ATOM 2220 C CA . ASN A 1 286 ? -8.095 12.553 4.433 1.00 96.81 286 ASN A CA 1
ATOM 2221 C C . ASN A 1 286 ? -7.198 12.387 5.677 1.00 96.81 286 ASN A C 1
ATOM 2223 O O . ASN A 1 286 ? -7.596 12.730 6.787 1.00 96.81 286 ASN A O 1
ATOM 2227 N N . THR A 1 287 ? -5.985 11.859 5.514 1.00 96.56 287 THR A N 1
ATOM 2228 C CA . THR A 1 287 ? -5.113 11.515 6.657 1.00 96.56 287 THR A CA 1
ATOM 2229 C C . THR A 1 287 ? -4.574 12.711 7.449 1.00 96.56 287 THR A C 1
ATOM 2231 O O . THR A 1 287 ? -4.058 12.522 8.547 1.00 96.56 287 THR A O 1
ATOM 2234 N N . SER A 1 288 ? -4.640 13.927 6.894 1.00 93.81 288 SER A N 1
ATOM 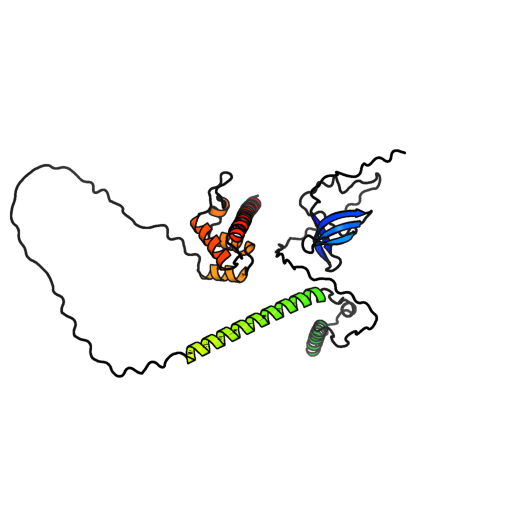2235 C CA . SER A 1 288 ? -3.954 15.111 7.442 1.00 93.81 288 SER A CA 1
ATOM 2236 C C . SER A 1 288 ? -4.851 16.346 7.616 1.00 93.81 288 SER A C 1
ATOM 2238 O O . SER A 1 288 ? -4.348 17.406 7.959 1.00 93.81 288 SER A O 1
ATOM 2240 N N . GLY A 1 289 ? -6.148 16.261 7.317 1.00 92.75 289 GLY A N 1
ATOM 2241 C CA . GLY A 1 289 ? -7.085 17.394 7.355 1.00 92.75 289 GLY A CA 1
ATOM 2242 C C . GLY A 1 289 ? -6.826 18.503 6.325 1.00 92.75 289 GLY A C 1
ATOM 2243 O O . GLY A 1 289 ? -7.244 19.640 6.516 1.00 92.75 289 GLY A O 1
ATOM 2244 N N . THR A 1 290 ? -6.098 18.225 5.240 1.00 91.94 290 THR A N 1
ATOM 2245 C CA . THR A 1 290 ? -5.685 19.269 4.280 1.00 91.94 290 THR A CA 1
ATOM 2246 C C . THR A 1 290 ? -6.667 19.433 3.117 1.00 91.94 290 THR A C 1
ATOM 2248 O O . THR A 1 290 ? -7.483 18.553 2.838 1.00 91.94 290 THR A O 1
ATOM 2251 N N . ARG A 1 291 ? -6.559 20.543 2.369 1.00 88.62 291 ARG A N 1
ATOM 2252 C CA . ARG A 1 291 ? -7.331 20.806 1.132 1.00 88.62 291 ARG A CA 1
ATOM 2253 C C . ARG A 1 291 ? -8.854 20.832 1.340 1.00 88.62 291 ARG A C 1
ATOM 2255 O O . ARG A 1 291 ? -9.595 20.271 0.535 1.00 88.62 291 ARG A O 1
ATOM 2262 N N . GLY A 1 292 ? -9.302 21.440 2.439 1.00 90.25 292 GLY A N 1
ATOM 2263 C CA . GLY A 1 292 ? -10.727 21.594 2.758 1.00 90.25 292 GLY A CA 1
ATOM 2264 C C . GLY A 1 292 ? -11.441 20.290 3.128 1.00 90.25 292 GLY A C 1
ATOM 2265 O O . GLY A 1 292 ? -12.667 20.251 3.138 1.00 90.25 292 GLY A O 1
ATOM 2266 N N . LYS A 1 293 ? -10.699 19.211 3.407 1.00 93.69 293 LYS A N 1
ATOM 2267 C CA . LYS A 1 293 ? -11.252 17.938 3.887 1.00 93.69 293 LYS A CA 1
ATOM 2268 C C . LYS A 1 293 ? -10.997 17.802 5.376 1.00 93.69 293 LYS A C 1
ATOM 2270 O O . LYS A 1 293 ? -9.948 18.217 5.858 1.00 93.69 293 LYS A O 1
ATOM 2275 N N . ARG A 1 294 ? -11.925 17.168 6.090 1.00 95.94 294 ARG A N 1
ATOM 2276 C CA . ARG A 1 294 ? -11.722 16.841 7.506 1.00 95.94 294 ARG A CA 1
ATOM 2277 C C . ARG A 1 294 ? -10.614 15.798 7.656 1.00 95.94 294 ARG A C 1
ATOM 2279 O O . ARG A 1 294 ? -10.381 14.992 6.751 1.00 95.94 294 ARG A O 1
ATOM 2286 N N . GLN A 1 295 ? -9.927 15.819 8.790 1.00 97.12 295 GLN A N 1
ATOM 2287 C CA . GLN A 1 295 ? -8.982 14.763 9.128 1.00 97.12 295 GLN A CA 1
ATOM 2288 C C . GLN A 1 295 ? -9.757 13.484 9.470 1.00 97.12 295 GLN A C 1
ATOM 2290 O O . GLN A 1 295 ? -10.835 13.548 10.062 1.00 97.12 295 GLN A O 1
ATOM 2295 N N . LE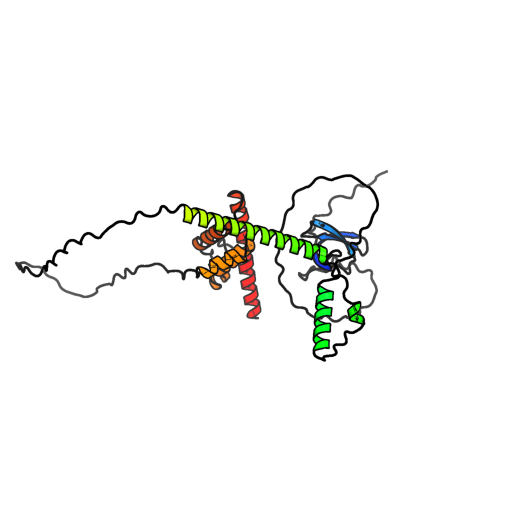U A 1 296 ? -9.238 12.330 9.053 1.00 97.12 296 LEU A N 1
ATOM 2296 C CA . LEU A 1 296 ? -9.685 11.044 9.583 1.00 97.12 296 LEU A CA 1
ATOM 2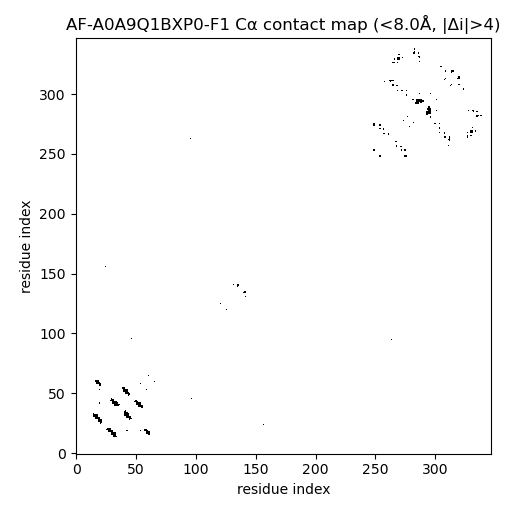297 C C . LEU A 1 296 ? -9.445 11.012 11.096 1.00 97.12 296 LEU A C 1
ATOM 2299 O O . LEU A 1 296 ? -8.508 11.643 11.579 1.00 97.12 296 LEU A O 1
ATOM 2303 N N . ASP A 1 297 ? -10.287 10.271 11.810 1.00 97.38 297 ASP A N 1
ATOM 2304 C CA . ASP A 1 297 ? -10.175 10.080 13.256 1.00 97.38 297 ASP A CA 1
ATOM 2305 C C . ASP A 1 297 ? -8.726 9.746 13.659 1.00 97.38 297 ASP A C 1
ATOM 2307 O O . ASP A 1 297 ? -8.122 8.795 13.146 1.00 97.38 297 ASP A O 1
ATOM 2311 N N . THR A 1 298 ? -8.154 10.594 14.518 1.00 96.94 298 THR A N 1
ATOM 2312 C CA . THR A 1 298 ? -6.738 10.539 14.896 1.00 96.94 298 THR A CA 1
ATOM 2313 C C . THR A 1 298 ? -6.424 9.291 15.713 1.00 96.94 298 THR A C 1
ATOM 2315 O O . THR A 1 298 ? -5.352 8.714 15.524 1.00 96.94 298 THR A O 1
ATOM 2318 N N . ASP A 1 299 ? -7.360 8.837 16.545 1.00 97.38 299 ASP A N 1
ATOM 2319 C CA . ASP A 1 299 ? -7.177 7.675 17.414 1.00 97.38 299 ASP A CA 1
ATOM 2320 C C . ASP A 1 299 ? -7.223 6.393 16.581 1.00 97.38 299 ASP A C 1
ATOM 2322 O O . ASP A 1 299 ? -6.325 5.552 16.666 1.00 97.38 299 ASP A O 1
ATOM 2326 N N . LYS A 1 300 ? -8.177 6.296 15.643 1.00 96.75 300 LYS A N 1
ATOM 2327 C CA . LYS A 1 300 ? -8.204 5.194 14.664 1.00 96.75 300 LYS A CA 1
ATOM 2328 C C . LYS A 1 300 ? -6.955 5.184 13.781 1.00 96.75 300 LYS A C 1
ATOM 2330 O O . LYS A 1 300 ? -6.428 4.120 13.470 1.00 96.75 300 LYS A O 1
ATOM 2335 N N . LEU A 1 301 ? -6.452 6.351 13.364 1.00 97.25 301 LEU A N 1
ATOM 2336 C CA . LEU A 1 301 ? -5.207 6.439 12.591 1.00 97.25 301 LEU A CA 1
ATOM 2337 C C . LEU A 1 301 ? -3.977 6.013 13.403 1.00 97.25 301 LEU A C 1
ATOM 2339 O O . LEU A 1 301 ? -3.068 5.399 12.837 1.00 97.25 301 LEU A O 1
ATOM 2343 N N . ALA A 1 302 ? -3.929 6.345 14.694 1.00 97.12 302 ALA A N 1
ATOM 2344 C CA . ALA A 1 302 ? -2.872 5.899 15.594 1.00 97.12 302 ALA A CA 1
ATOM 2345 C C . ALA A 1 302 ? -2.894 4.372 15.745 1.00 97.12 302 ALA A C 1
ATOM 2347 O O . ALA A 1 302 ? -1.842 3.738 15.659 1.00 97.12 302 ALA A O 1
ATOM 2348 N N . GLU A 1 303 ? -4.082 3.779 15.849 1.00 96.75 303 GLU A N 1
ATOM 2349 C CA . GLU A 1 303 ? -4.249 2.329 15.919 1.00 96.75 303 GLU A CA 1
ATOM 2350 C C . GLU A 1 303 ? -3.845 1.629 14.612 1.00 96.75 303 GLU A C 1
ATOM 2352 O O . GLU A 1 303 ? -3.093 0.655 14.632 1.00 96.75 303 GLU A O 1
ATOM 2357 N N . VAL A 1 304 ? -4.229 2.178 13.452 1.00 96.81 304 VAL A N 1
ATOM 2358 C CA . VAL A 1 304 ? -3.761 1.685 12.143 1.00 96.81 304 VAL A CA 1
ATOM 2359 C C . VAL A 1 304 ? -2.234 1.730 12.055 1.00 96.81 304 VAL A C 1
ATOM 2361 O O . VAL A 1 304 ? -1.615 0.762 11.614 1.00 96.81 304 VAL A O 1
ATOM 2364 N N . ARG A 1 305 ? -1.605 2.827 12.497 1.00 97.81 305 ARG A N 1
ATOM 2365 C CA . ARG A 1 305 ? -0.140 2.942 12.540 1.00 97.81 305 ARG A CA 1
ATOM 2366 C C . ARG A 1 305 ? 0.471 1.857 13.427 1.00 97.81 305 ARG A C 1
ATOM 2368 O O . ARG A 1 305 ? 1.398 1.176 12.991 1.00 97.81 305 ARG A O 1
ATOM 2375 N N . ARG A 1 306 ? -0.056 1.696 14.644 1.00 97.00 306 ARG A N 1
ATOM 2376 C CA . ARG A 1 306 ? 0.406 0.705 15.622 1.00 97.00 306 ARG A CA 1
ATOM 2377 C C . ARG A 1 306 ? 0.336 -0.708 15.045 1.00 97.00 306 ARG A C 1
ATOM 2379 O O . ARG A 1 306 ? 1.329 -1.426 15.096 1.00 97.00 306 ARG A O 1
ATOM 2386 N N . LEU A 1 307 ? -0.791 -1.082 14.436 1.00 95.88 307 LEU A N 1
ATOM 2387 C CA . LEU A 1 307 ? -0.988 -2.403 13.835 1.00 95.88 307 LEU A CA 1
ATOM 2388 C C . LEU A 1 307 ? 0.004 -2.678 12.701 1.00 95.88 307 LEU A C 1
ATOM 2390 O O . LEU A 1 307 ? 0.670 -3.713 12.716 1.00 95.88 307 LEU A O 1
ATOM 2394 N N . ILE A 1 308 ? 0.171 -1.736 11.765 1.00 96.25 308 ILE A N 1
ATOM 2395 C CA . ILE A 1 308 ? 1.092 -1.899 10.629 1.00 96.25 308 ILE A CA 1
ATOM 2396 C C . ILE A 1 308 ? 2.519 -2.171 11.108 1.00 96.25 308 ILE A C 1
ATOM 2398 O O . ILE A 1 308 ? 3.157 -3.096 10.612 1.00 96.25 308 ILE A O 1
ATOM 2402 N N . PHE A 1 309 ? 3.024 -1.387 12.063 1.00 96.56 309 PHE A N 1
ATOM 2403 C CA . PHE A 1 309 ? 4.409 -1.520 12.523 1.00 96.56 309 PHE A CA 1
ATOM 2404 C C . PHE A 1 309 ? 4.609 -2.615 13.572 1.00 96.56 309 PHE A C 1
ATOM 2406 O O . PHE A 1 309 ? 5.726 -3.100 13.714 1.00 96.56 309 PHE A O 1
ATOM 2413 N N . SER A 1 310 ? 3.543 -3.067 14.239 1.00 94.12 310 SER A N 1
ATOM 2414 C CA . SER A 1 310 ? 3.597 -4.282 15.060 1.00 94.12 310 SER A CA 1
ATOM 2415 C C . SER A 1 310 ? 3.767 -5.547 14.214 1.00 94.12 310 SER A C 1
ATOM 2417 O O . SER A 1 310 ? 4.459 -6.468 14.633 1.00 94.12 310 SER A O 1
ATOM 2419 N N . TYR A 1 311 ? 3.175 -5.578 13.013 1.00 93.00 311 TYR A N 1
ATOM 2420 C CA . TYR A 1 311 ? 3.193 -6.753 12.139 1.00 93.00 311 TYR A CA 1
ATOM 2421 C C . TYR A 1 311 ? 4.321 -6.715 11.098 1.00 93.00 311 TYR A C 1
ATOM 2423 O O . TYR A 1 311 ? 4.896 -7.739 10.751 1.00 93.00 311 TYR A O 1
ATOM 2431 N N . ALA A 1 312 ? 4.671 -5.526 10.606 1.00 92.12 312 ALA A N 1
ATOM 2432 C CA . ALA A 1 312 ? 5.750 -5.313 9.647 1.00 92.12 312 ALA A CA 1
ATOM 2433 C C . ALA A 1 312 ? 6.758 -4.288 10.199 1.00 92.12 312 ALA A C 1
ATOM 2435 O O . ALA A 1 312 ? 6.788 -3.139 9.725 1.00 92.12 312 ALA A O 1
ATOM 2436 N N . PRO A 1 313 ? 7.567 -4.688 11.203 1.00 93.69 313 PRO A N 1
ATOM 2437 C CA . PRO A 1 313 ? 8.456 -3.790 11.928 1.00 93.69 313 PRO A CA 1
ATOM 2438 C C . PRO A 1 313 ? 9.506 -3.142 11.023 1.00 93.69 313 PRO A C 1
ATOM 2440 O O . PRO A 1 313 ? 9.846 -3.632 9.942 1.00 93.69 313 PRO A O 1
ATOM 2443 N N . VAL A 1 314 ? 10.014 -1.999 11.479 1.00 95.19 314 VAL A N 1
ATOM 2444 C CA . VAL A 1 314 ? 11.054 -1.221 10.803 1.00 95.19 314 VAL A CA 1
ATOM 2445 C C . VAL A 1 314 ? 12.209 -1.007 11.773 1.00 95.19 314 VAL A C 1
A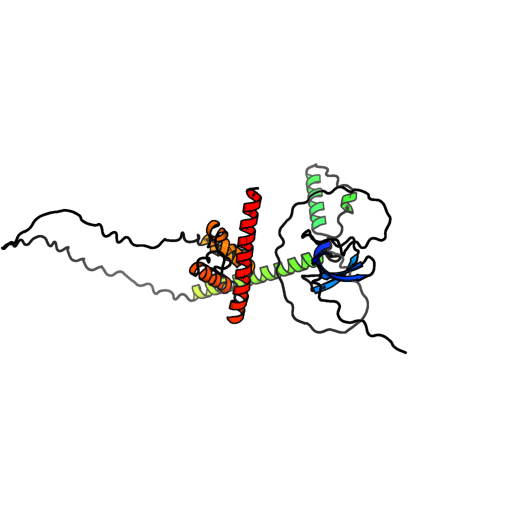TOM 2447 O O . VAL A 1 314 ? 11.999 -0.831 12.968 1.00 95.19 314 VAL A O 1
ATOM 2450 N N . SER A 1 315 ? 13.435 -1.005 11.253 1.00 92.19 315 SER A N 1
ATOM 2451 C CA . SER A 1 315 ? 14.670 -1.026 12.043 1.00 92.19 315 SER A CA 1
ATOM 2452 C C . SER A 1 315 ? 14.885 0.188 12.954 1.00 92.19 315 SER A C 1
ATOM 2454 O O . SER A 1 315 ? 15.716 0.118 13.853 1.00 92.19 315 SER A O 1
ATOM 2456 N N . SER A 1 316 ? 14.197 1.315 12.730 1.00 95.56 316 SER A N 1
ATOM 2457 C CA . SER A 1 316 ? 14.351 2.506 13.572 1.00 95.56 316 SER A CA 1
ATOM 2458 C C . SER A 1 316 ? 13.090 3.380 13.635 1.00 95.56 316 SER A C 1
ATOM 2460 O O . SER A 1 316 ? 12.325 3.427 12.665 1.00 95.56 316 SER A O 1
ATOM 2462 N N . PRO A 1 317 ? 12.900 4.165 14.718 1.00 94.06 317 PRO A N 1
ATOM 2463 C CA . PRO A 1 317 ? 11.773 5.099 14.841 1.00 94.06 317 PRO A CA 1
ATOM 2464 C C . PRO A 1 317 ? 11.749 6.184 13.752 1.00 94.06 317 PRO A C 1
ATOM 2466 O O . PRO A 1 317 ? 10.6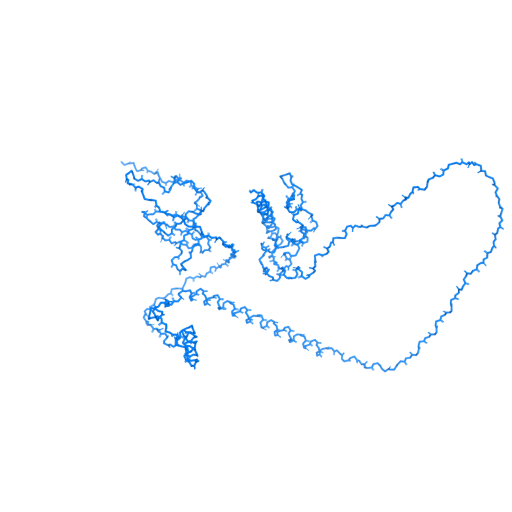89 6.643 13.319 1.00 94.06 317 PRO A O 1
ATOM 2469 N N . GLN A 1 318 ? 12.923 6.603 13.271 1.00 95.00 318 GLN A N 1
ATOM 2470 C CA . GLN A 1 318 ? 13.032 7.587 12.193 1.00 95.00 318 GLN A CA 1
ATOM 2471 C C . GLN A 1 318 ? 12.598 6.996 10.845 1.00 95.00 318 GLN A C 1
ATOM 2473 O O . GLN A 1 318 ? 11.902 7.660 10.066 1.00 95.00 318 GLN A O 1
ATOM 2478 N N . ALA A 1 319 ? 12.960 5.736 10.589 1.00 94.50 319 ALA A N 1
ATOM 2479 C CA . ALA A 1 319 ? 12.497 5.001 9.422 1.00 94.50 319 ALA A CA 1
ATOM 2480 C C . ALA A 1 319 ? 10.985 4.729 9.503 1.00 94.50 319 ALA A C 1
ATOM 2482 O O . ALA A 1 319 ? 10.291 4.914 8.506 1.00 94.50 319 ALA A O 1
ATOM 2483 N N . GLU A 1 320 ? 10.449 4.425 10.689 1.00 96.75 320 GLU A N 1
ATOM 2484 C CA . GLU A 1 320 ? 9.006 4.306 10.922 1.00 96.75 320 GLU A CA 1
ATOM 2485 C C . GLU A 1 320 ? 8.262 5.613 10.598 1.00 96.75 320 GLU A C 1
ATOM 2487 O O . GLU A 1 320 ? 7.279 5.609 9.860 1.00 96.75 320 GLU A O 1
ATOM 2492 N N . SER A 1 321 ? 8.749 6.758 11.088 1.00 96.69 321 SER A N 1
ATOM 2493 C CA . SER A 1 321 ? 8.152 8.074 10.810 1.00 96.69 321 SER A CA 1
ATOM 2494 C C . SER A 1 321 ? 8.158 8.412 9.314 1.00 96.69 321 SER A C 1
ATOM 2496 O O . SER A 1 321 ? 7.174 8.926 8.770 1.00 96.69 321 SER A O 1
ATOM 2498 N N . THR A 1 322 ? 9.255 8.090 8.627 1.00 97.12 322 THR A N 1
ATOM 2499 C CA . THR A 1 322 ? 9.394 8.286 7.178 1.00 97.12 322 THR A CA 1
ATOM 2500 C C . THR A 1 322 ? 8.433 7.386 6.407 1.00 97.12 322 THR A C 1
ATOM 2502 O O . THR A 1 322 ? 7.702 7.854 5.530 1.00 97.12 322 THR A O 1
ATOM 2505 N N . GLU A 1 323 ? 8.365 6.112 6.782 1.00 96.81 323 GLU A N 1
ATOM 2506 C CA . GLU A 1 323 ? 7.467 5.141 6.170 1.00 96.81 323 GLU A CA 1
ATOM 2507 C C . GLU A 1 323 ? 5.999 5.494 6.438 1.00 96.81 323 GLU A C 1
ATOM 2509 O O . GLU A 1 323 ? 5.169 5.439 5.534 1.00 96.81 323 GLU A O 1
ATOM 2514 N N . TRP A 1 324 ? 5.665 5.983 7.633 1.00 97.75 324 TRP A N 1
ATOM 2515 C CA . TRP A 1 324 ? 4.317 6.436 7.960 1.00 97.75 324 TRP A CA 1
ATOM 2516 C C . TRP A 1 324 ? 3.861 7.592 7.063 1.00 97.75 324 TRP A C 1
ATOM 2518 O O . TRP A 1 324 ? 2.732 7.586 6.571 1.00 97.75 324 TRP A O 1
ATOM 2528 N N . LYS A 1 325 ? 4.737 8.563 6.768 1.00 97.56 325 LYS A N 1
ATOM 2529 C CA . LYS A 1 325 ? 4.437 9.639 5.800 1.00 97.56 325 LYS A CA 1
ATOM 2530 C C . LYS A 1 325 ? 4.140 9.078 4.402 1.00 97.56 325 LYS A C 1
ATOM 2532 O O . LYS A 1 325 ? 3.198 9.532 3.743 1.00 97.56 325 LYS A O 1
ATOM 2537 N N . ARG A 1 326 ? 4.897 8.065 3.962 1.00 97.62 326 ARG A N 1
ATOM 2538 C CA . ARG A 1 326 ? 4.645 7.360 2.694 1.00 97.62 326 ARG A CA 1
ATOM 2539 C C . ARG A 1 326 ? 3.281 6.666 2.714 1.00 97.62 326 ARG A C 1
ATOM 2541 O O . ARG A 1 326 ? 2.495 6.841 1.783 1.00 97.62 326 ARG A O 1
ATOM 2548 N N . LEU A 1 327 ? 2.963 5.940 3.784 1.00 97.50 327 LEU A N 1
ATOM 2549 C CA . LEU A 1 327 ? 1.702 5.206 3.930 1.00 97.50 327 LEU A CA 1
ATOM 2550 C C . LEU A 1 327 ? 0.480 6.130 3.982 1.00 97.50 327 LEU A C 1
ATOM 2552 O O . LEU A 1 327 ? -0.528 5.829 3.345 1.00 97.50 327 LEU A O 1
ATOM 2556 N N . LYS A 1 328 ? 0.575 7.300 4.629 1.00 97.38 328 LYS A N 1
ATOM 2557 C CA . LYS A 1 328 ? -0.480 8.329 4.560 1.00 97.38 328 LYS A CA 1
ATOM 2558 C C . LYS A 1 328 ? -0.814 8.718 3.122 1.00 97.38 328 LYS A C 1
ATOM 2560 O O . LYS A 1 328 ? -1.981 8.765 2.741 1.00 97.38 328 LYS A O 1
ATOM 2565 N N . THR A 1 329 ? 0.216 8.916 2.300 1.00 96.81 329 THR A N 1
ATOM 2566 C CA . THR A 1 329 ? 0.051 9.253 0.879 1.00 96.81 329 THR A CA 1
ATOM 2567 C C . THR A 1 329 ? -0.662 8.134 0.112 1.00 96.81 329 THR A C 1
ATOM 2569 O O . THR A 1 329 ? -1.516 8.410 -0.732 1.00 96.81 329 THR A O 1
ATOM 2572 N N . VAL A 1 330 ? -0.352 6.871 0.423 1.00 96.62 330 VAL A N 1
ATOM 2573 C CA . VAL A 1 330 ? -1.017 5.691 -0.157 1.00 96.62 330 VAL A CA 1
ATOM 2574 C C . VAL A 1 330 ? -2.491 5.633 0.246 1.00 96.62 330 VAL A C 1
ATOM 2576 O O . VAL A 1 330 ? -3.347 5.435 -0.616 1.00 96.62 330 VAL A O 1
ATOM 2579 N N . MET A 1 331 ? -2.803 5.837 1.527 1.00 97.62 331 MET A N 1
ATOM 2580 C CA . MET A 1 331 ? -4.180 5.848 2.032 1.00 97.62 331 MET A CA 1
ATOM 2581 C C . MET A 1 331 ? -5.008 6.965 1.380 1.00 97.62 331 MET A C 1
ATOM 2583 O O . MET A 1 331 ? -6.116 6.727 0.896 1.00 97.62 331 MET A O 1
ATOM 2587 N N . ASP A 1 332 ? -4.445 8.169 1.259 1.00 97.06 332 ASP A N 1
ATOM 2588 C CA . ASP A 1 332 ? -5.106 9.288 0.582 1.00 97.06 332 ASP A CA 1
ATOM 2589 C C . ASP A 1 332 ? -5.273 9.058 -0.927 1.00 97.06 332 ASP A C 1
ATOM 2591 O O . ASP A 1 332 ? -6.254 9.509 -1.529 1.00 97.06 332 ASP A O 1
ATOM 2595 N N . LEU A 1 333 ? -4.345 8.340 -1.565 1.00 96.19 333 LEU A N 1
ATOM 2596 C CA . LEU A 1 333 ? -4.502 7.896 -2.949 1.00 96.19 333 LEU A CA 1
ATOM 2597 C C . LEU A 1 333 ? -5.649 6.885 -3.089 1.00 96.19 333 LEU A C 1
ATOM 2599 O O . LEU A 1 333 ? -6.489 7.059 -3.969 1.00 96.19 333 LEU A O 1
ATOM 2603 N N . ALA A 1 334 ? -5.748 5.900 -2.193 1.00 96.06 334 ALA A N 1
ATOM 2604 C CA . ALA A 1 334 ? -6.850 4.937 -2.187 1.00 96.06 334 ALA A CA 1
ATOM 2605 C C . ALA A 1 334 ? -8.214 5.633 -2.020 1.00 96.06 334 ALA A C 1
ATOM 2607 O O . ALA A 1 334 ? -9.156 5.355 -2.761 1.00 96.06 334 ALA A O 1
ATOM 2608 N N . ASN A 1 335 ? -8.301 6.621 -1.127 1.00 96.44 335 ASN A N 1
ATOM 2609 C CA . ASN A 1 335 ? -9.508 7.431 -0.948 1.00 96.44 335 ASN A CA 1
ATOM 2610 C C . ASN A 1 335 ? -9.857 8.282 -2.182 1.00 96.44 335 ASN A C 1
ATOM 2612 O O . ASN A 1 335 ? -11.030 8.587 -2.404 1.00 96.44 335 ASN A O 1
ATOM 2616 N N . ARG A 1 336 ? -8.870 8.701 -2.987 1.00 95.81 336 ARG A N 1
ATOM 2617 C CA . ARG A 1 336 ? -9.119 9.378 -4.274 1.00 95.81 336 ARG A CA 1
ATOM 2618 C C . ARG A 1 336 ? -9.660 8.411 -5.321 1.00 95.81 336 ARG A C 1
ATOM 2620 O O . ARG A 1 336 ? -10.635 8.753 -5.981 1.00 95.81 336 ARG A O 1
ATOM 2627 N N . HIS A 1 337 ? -9.084 7.215 -5.431 1.00 95.69 337 HIS A N 1
ATOM 2628 C CA . HIS A 1 337 ? -9.575 6.189 -6.356 1.00 95.69 337 HIS A CA 1
ATOM 2629 C C . HIS A 1 337 ? -11.012 5.768 -6.026 1.00 95.69 337 HIS A C 1
ATOM 2631 O O . HIS A 1 337 ? -11.830 5.645 -6.929 1.00 95.69 337 HIS A O 1
ATOM 2637 N N . LEU A 1 338 ? -11.351 5.641 -4.739 1.00 94.62 338 LEU A N 1
ATOM 2638 C CA . LEU A 1 338 ? -12.719 5.357 -4.301 1.00 94.62 338 LEU A CA 1
ATOM 2639 C C . LEU A 1 338 ? -13.722 6.438 -4.749 1.00 94.62 338 LEU A C 1
ATOM 2641 O O . LEU A 1 338 ? -14.824 6.123 -5.188 1.00 94.62 338 LEU A O 1
ATOM 2645 N N . ARG A 1 339 ? -13.342 7.721 -4.675 1.00 94.50 339 ARG A N 1
ATOM 2646 C CA . ARG A 1 339 ? -14.184 8.832 -5.164 1.00 94.50 339 ARG A CA 1
ATOM 2647 C C . ARG A 1 339 ? -14.369 8.766 -6.673 1.00 94.50 339 ARG A C 1
ATOM 2649 O O . ARG A 1 339 ? -15.470 8.994 -7.163 1.00 94.50 339 ARG A O 1
ATOM 2656 N N . GLN A 1 340 ? -13.295 8.462 -7.395 1.00 95.25 340 GLN A N 1
ATOM 2657 C CA . GLN A 1 340 ? -13.336 8.347 -8.845 1.00 95.25 340 GLN A CA 1
ATOM 2658 C C . GLN A 1 340 ? -14.240 7.188 -9.291 1.00 95.25 340 GLN A C 1
ATOM 2660 O O . GLN A 1 340 ? -15.117 7.405 -10.119 1.00 95.25 340 GLN A O 1
ATOM 2665 N N . SER A 1 341 ? -14.114 6.008 -8.676 1.00 95.00 341 SER A N 1
ATOM 2666 C CA . SER A 1 341 ? -14.923 4.836 -9.038 1.00 95.00 341 SER A CA 1
ATOM 2667 C C . SER A 1 341 ? -16.409 4.983 -8.707 1.00 95.00 341 SER A C 1
ATOM 2669 O O . SER A 1 341 ? -17.248 4.318 -9.308 1.00 95.00 341 SER A O 1
ATOM 2671 N N . LEU A 1 342 ? -16.774 5.820 -7.732 1.00 92.38 342 LEU A N 1
ATOM 2672 C CA . LEU A 1 342 ? -18.176 6.168 -7.484 1.00 92.38 342 LEU A CA 1
ATOM 2673 C C . LEU A 1 342 ? -18.695 7.189 -8.491 1.00 92.38 342 LEU A C 1
ATOM 2675 O O . LEU A 1 342 ? -19.821 7.050 -8.951 1.00 92.38 342 LEU A O 1
ATOM 2679 N N . LYS A 1 343 ? -17.872 8.171 -8.877 1.00 92.56 343 LYS A N 1
ATOM 2680 C CA . LYS A 1 343 ? -18.247 9.140 -9.911 1.00 92.56 343 LYS A CA 1
ATOM 2681 C C . LYS A 1 343 ? -18.534 8.447 -11.244 1.00 92.56 343 LYS A C 1
ATOM 2683 O O . LYS A 1 343 ? -19.551 8.744 -11.848 1.00 92.56 343 LYS A O 1
ATOM 2688 N N . GLU A 1 344 ? -17.683 7.502 -11.642 1.00 91.81 344 GLU A N 1
ATOM 2689 C CA . GLU A 1 344 ? -17.831 6.710 -12.875 1.00 91.81 344 GLU A CA 1
ATOM 2690 C C . GLU A 1 344 ? -19.049 5.773 -12.863 1.00 91.81 344 GLU A C 1
ATOM 2692 O O . GLU A 1 344 ? -19.513 5.374 -13.920 1.00 91.81 344 GLU A O 1
ATOM 2697 N N . ARG A 1 345 ? -19.578 5.409 -11.686 1.00 89.94 345 ARG A N 1
ATOM 2698 C CA . ARG A 1 345 ? -20.791 4.579 -11.565 1.00 89.94 345 ARG A CA 1
ATOM 2699 C C . ARG A 1 345 ? -22.091 5.379 -11.632 1.00 89.94 345 ARG A C 1
ATOM 2701 O O . ARG A 1 345 ? -23.142 4.787 -11.848 1.00 89.94 345 ARG A O 1
ATOM 2708 N N . CYS A 1 346 ? -22.029 6.686 -11.391 1.00 80.31 346 CYS A N 1
ATOM 2709 C CA . CYS A 1 346 ? -23.192 7.576 -11.412 1.00 80.31 346 CYS A CA 1
ATOM 2710 C C . CYS A 1 346 ? -23.336 8.350 -12.733 1.00 80.31 346 CYS A C 1
ATOM 2712 O O . CYS A 1 346 ? -24.288 9.114 -12.875 1.00 80.31 346 CYS A O 1
ATOM 2714 N N . THR A 1 347 ? -22.380 8.200 -13.651 1.00 65.94 347 THR A N 1
ATOM 2715 C CA . THR A 1 347 ? -22.385 8.747 -15.017 1.00 65.94 347 THR A CA 1
ATOM 2716 C C . THR A 1 347 ? -22.653 7.634 -16.003 1.00 65.94 347 THR A C 1
ATOM 2718 O O . THR A 1 347 ? -23.432 7.873 -16.947 1.00 65.94 347 THR A O 1
#

Solvent-accessible surface area (backbone atoms only — not comparable to full-atom values): 23071 Å² total; per-residue (Å²): 144,81,86,81,88,82,86,82,89,80,77,91,66,82,59,62,69,29,32,30,56,38,87,84,77,76,44,78,40,58,23,29,59,76,48,78,56,93,68,31,33,32,31,33,34,74,86,76,75,47,73,48,78,39,49,56,94,44,51,44,80,48,90,71,82,65,77,61,78,83,80,61,85,69,77,86,85,82,89,91,82,91,80,88,87,82,90,80,88,88,81,88,86,85,85,85,88,84,86,82,81,92,78,82,91,83,88,82,89,83,82,89,81,88,76,83,75,83,82,74,80,51,69,66,57,55,52,51,51,51,53,52,51,53,38,46,74,73,72,42,84,78,81,76,59,80,63,62,83,70,64,66,67,80,70,76,52,44,72,64,52,49,52,51,48,51,54,50,51,54,53,50,53,51,51,52,53,52,51,51,52,52,51,51,56,49,52,54,52,59,74,64,54,74,79,74,75,82,79,76,77,90,78,85,82,81,83,82,83,81,85,81,84,88,76,87,85,86,82,90,79,89,87,82,91,85,93,88,88,89,80,91,79,86,80,77,80,83,82,72,88,77,79,85,78,67,80,71,69,57,68,73,58,56,58,49,49,51,62,75,37,54,68,41,57,70,53,39,49,49,55,48,49,62,67,80,38,55,72,67,52,43,66,55,32,32,80,77,36,59,93,93,24,48,51,49,64,64,68,63,50,50,49,52,52,51,52,45,44,72,70,39,67,62,100,40,73,68,56,42,55,55,49,48,57,53,47,44,54,51,43,44,47,50,33,48,52,55,48,51,58,51,53,67,70,78,107

Organism: Holothuria leucospilota (NCBI:txid206669)

InterPro domains:
  IPR018379 BEN domain [PF10523] (267-327)
  IPR018379 BEN domain [PS51457] (243-347)

Sequence (347 aa):
MCTSNFEKDMDIAVKPAVQALDPACGLWLSAKVVDRKEEQFQVRWVFYNTTDWLHQSKIYAGKRRLKYEWLMETPEDGEAEQETRLPFRSLPLLATRITVADAPPSDDGRDDLSPYADGLEDQATIAIETVVANAQAEGNSIQLPAEWKNATPPFSCSAVCDSKIAQLQERVQYLENAVAMLRAAMEDKENQQPVEPAYFAAAPLPPSPPAASLSRVIGDAMGVVADEPIPTTPQAHEQITDPREMPAPSTNSLSLILMECGHDRTQLARRLLENFFSTQERLSCNTSGTRGKRQLDTDKLAEVRRLIFSYAPVSSPQAESTEWKRLKTVMDLANRHLRQSLKERCT

Nearest PDB structures (foldseek):
  7cfd-assembly1_B  TM=7.784E-01  e=1.971E-02  Drosophila melanogaster
  2otg-assembly1_A  TM=7.706E-01  e=3.145E-02  Placopecten magellanicus
  2wac-assembly2_B  TM=7.046E-01  e=5.019E-02  Drosophila melanogaster
  1kwo-assembly1_A  TM=7.481E-01  e=1.436E-01  Argopecten irradians
  8a3y-assembly1_Z  TM=5.978E-01  e=6.560E-01  Homo sapiens

pLDDT: mean 71.15, std 24.67, range [28.62, 97.81]

Foldseek 3Di:
DDDDDDDDDDDPPPFAWKWFQDPLQRDTAIWGFDDDDDQWTWTQGPAPRDIDIDGVVRIGRPPPDDPCPPVDPDDDDDDDDDDDDDDDDDDDDDDDHDDDDDDDDDDDDDDDDDDPPPDCDDPVVVVVVVVCVVCVVVVHNDDDPPVVVVPPDPNSCCVVVVVVVVVVVVVVVVVVVVVVVVVVVVVVVVVPPPPDPPDDDDDDDDDDDDDDDDDDDDDDDDDDDDDDDDDDDPDDPPPDDDDDDDPDQPPVQLVVQLVVCQQPLLSLLQSLLPRLDDLVLLQQAACPCPDVGGHDDPVSLVVSLVSNCVRNNDPDPVVSVVVSVVSSVSSNVSSVVSNVVVVVVVD

Secondary structure (DSSP, 8-state):
--------------PPEEEEE-TTT--EEEEEEEEEETTEEEEEETTT--EEEEEGGGEE--SS---GGGT--PPS---------------PPP---------PPPP---------------HHHHHHHHHHHHHHHTT------GGGGT-----TTHHHHHHHHHHHHHHHHHHHHHHHHHHHHHHHHHHTS----------PPPPPPPP---------------------------------------HHHHHHHHHHHTT-HHHHHHHHHHHHS-HHHHHHEETT--TTPEEPPHHHHHHHHHHHHHHS--S-HHHHHHHHHHHHHHHHHHHHHHHHHHHTT--

Mean predicted aligned error: 22.24 Å

Radius of gyration: 37.09 Å; Cα contacts (8 Å, |Δi|>4): 185; chains: 1; bounding box: 88×78×115 Å